Protein AF-A0A2E4J3S9-F1 (afdb_monomer)

Mean predicted aligned error: 8.75 Å

Foldseek 3Di:
DALVVLVVFDQFDDPCQAPVDDDPDDGPAGRADQQLQQKDDFQAWKKAFADPDDPPPPDPVCVVDGDIGFFLGSPGQVCCVGIATDFTFHDIGTFDDDPPRHGPDDDDTDGDQFFKGKHAAQAQAKDAFFFWKFKGQDDRPDDPDSDHDPPGGRTTHIHGDDPPDPRTQFTWHHIDGHGDMTMTGGDD

Secondary structure (DSSP, 8-state):
--HHHHHHS-SEEEHHHHHS-S-TT-EEEEPPPHHHHTEE-TT-EEEEEPPSS--GGG-GGGGT----B-B-TT--GGGGGGEEEEEEE-S-EEPPBPSSSSBSS-----EE-SEEEEEE--SSS-B-TT-EEEEE-------S--S--TT-SPBPEEEEPPTT-TTEEEEE-S-B-TTSEEEEEE--

Radius of gyration: 16.57 Å; Cα contacts (8 Å, |Δi|>4): 394; chains: 1; bounding box: 46×47×38 Å

Structure (mmCIF, N/CA/C/O backbone):
data_AF-A0A2E4J3S9-F1
#
_entry.id   AF-A0A2E4J3S9-F1
#
loop_
_atom_site.group_PDB
_atom_site.id
_atom_site.type_symbol
_atom_site.label_atom_id
_atom_site.label_alt_id
_atom_site.label_comp_id
_atom_site.label_asym_id
_atom_site.label_entity_id
_atom_site.label_seq_id
_atom_site.pdbx_PDB_ins_code
_atom_site.Cartn_x
_atom_site.Cartn_y
_atom_site.Cartn_z
_atom_site.occupancy
_atom_site.B_iso_or_equiv
_atom_site.auth_seq_id
_atom_site.auth_comp_id
_atom_site.auth_asym_id
_atom_site.auth_atom_id
_atom_site.pdbx_PDB_model_num
ATOM 1 N N . MET A 1 1 ? -7.626 1.516 6.760 1.00 56.50 1 MET A N 1
ATOM 2 C CA . MET A 1 1 ? -8.305 1.791 8.021 1.00 56.50 1 MET A CA 1
ATOM 3 C C . MET A 1 1 ? -9.269 0.647 8.267 1.00 56.50 1 MET A C 1
ATOM 5 O O . MET A 1 1 ? -9.806 0.146 7.283 1.00 56.50 1 MET A O 1
ATOM 9 N N . ASP A 1 2 ? -9.414 0.194 9.509 1.00 64.94 2 ASP A N 1
ATOM 10 C CA . ASP A 1 2 ? -10.457 -0.764 9.901 1.00 64.94 2 ASP A CA 1
ATOM 11 C C . ASP A 1 2 ? -11.656 -0.032 10.544 1.00 64.94 2 ASP A C 1
ATOM 13 O O . ASP A 1 2 ? -11.608 1.183 10.756 1.00 64.94 2 ASP A O 1
ATOM 17 N N . SER A 1 3 ? -12.751 -0.749 10.817 1.00 63.28 3 SER A N 1
ATOM 18 C CA . SER A 1 3 ? -13.979 -0.172 11.390 1.00 63.28 3 SER A CA 1
ATOM 19 C C . SER A 1 3 ? -13.771 0.411 12.792 1.00 63.28 3 SER A C 1
ATOM 21 O O . SER A 1 3 ? -14.374 1.427 13.135 1.00 63.28 3 SER A O 1
ATOM 23 N N . TYR A 1 4 ? -12.887 -0.187 13.593 1.00 63.16 4 TYR A N 1
ATOM 24 C CA . TYR A 1 4 ? -12.583 0.284 14.940 1.00 63.16 4 TYR A CA 1
ATOM 25 C C . TYR A 1 4 ? -11.784 1.594 14.902 1.00 63.16 4 TYR A C 1
ATOM 27 O O . TYR A 1 4 ? -12.095 2.534 15.629 1.00 63.16 4 TYR A O 1
ATOM 35 N N . GLU A 1 5 ? -10.805 1.709 14.005 1.00 63.78 5 GLU A N 1
ATOM 36 C CA . GLU A 1 5 ? -10.039 2.937 13.798 1.00 63.78 5 GLU A CA 1
ATOM 37 C C . GLU A 1 5 ? -10.886 4.049 13.176 1.00 63.78 5 GLU A C 1
ATOM 39 O O . GLU A 1 5 ? -10.705 5.206 13.545 1.00 63.78 5 GLU A O 1
ATOM 44 N N . TYR A 1 6 ? -11.849 3.728 12.305 1.00 67.94 6 TYR A N 1
ATOM 45 C CA . TYR A 1 6 ? -12.724 4.729 11.682 1.00 67.94 6 TYR A CA 1
ATOM 46 C C . TYR A 1 6 ? -13.494 5.585 12.702 1.00 67.94 6 TYR A C 1
ATOM 48 O O . TYR A 1 6 ? -13.719 6.780 12.489 1.00 67.94 6 TYR A O 1
ATOM 56 N N . THR A 1 7 ? -13.871 5.004 13.842 1.00 69.19 7 THR A N 1
ATOM 57 C CA . THR A 1 7 ? -14.549 5.747 14.919 1.00 69.19 7 THR A CA 1
ATOM 58 C C . THR A 1 7 ? -13.592 6.607 15.751 1.00 69.19 7 THR A C 1
ATOM 60 O O . THR A 1 7 ? -14.032 7.548 16.402 1.00 69.19 7 THR A O 1
ATOM 63 N N . GLN A 1 8 ? -12.286 6.323 15.704 1.00 71.38 8 GLN A N 1
ATOM 64 C CA . GLN A 1 8 ? -11.250 6.959 16.529 1.00 71.38 8 GLN A CA 1
ATOM 65 C C . GLN A 1 8 ? -10.361 7.947 15.764 1.00 71.38 8 GLN A C 1
ATOM 67 O O . GLN A 1 8 ? -9.523 8.617 16.374 1.00 71.38 8 GLN A O 1
ATOM 72 N N . ILE A 1 9 ? -10.483 8.017 14.438 1.00 73.06 9 ILE A N 1
ATOM 73 C CA . ILE A 1 9 ? -9.748 8.994 13.635 1.00 73.06 9 ILE A CA 1
ATOM 74 C C . ILE A 1 9 ? -10.301 10.404 13.827 1.00 73.06 9 ILE A C 1
ATOM 76 O O . ILE A 1 9 ? -11.499 10.609 14.023 1.00 73.06 9 ILE A O 1
ATOM 80 N N . ALA A 1 10 ? -9.404 11.383 13.725 1.00 76.75 10 ALA A N 1
ATOM 81 C CA . ALA A 1 10 ? -9.792 12.780 13.692 1.00 76.75 10 ALA A CA 1
ATOM 82 C C . ALA A 1 10 ? -10.654 13.065 12.452 1.00 76.75 10 ALA A C 1
ATOM 84 O O . ALA A 1 10 ? -10.401 12.532 11.370 1.00 76.75 10 ALA A O 1
ATOM 85 N N . GLU A 1 11 ? -11.649 13.939 12.611 1.00 79.69 11 GLU A N 1
ATOM 86 C CA . GLU A 1 11 ? -12.499 14.400 11.504 1.00 79.69 11 GLU A CA 1
ATOM 87 C C . GLU A 1 11 ? -11.687 15.135 10.427 1.00 79.69 11 GLU A C 1
ATOM 89 O O . GLU A 1 11 ? -12.020 15.090 9.241 1.00 79.69 11 GLU A O 1
ATOM 94 N N . THR A 1 12 ? -10.583 15.771 10.827 1.00 81.25 12 THR A N 1
ATOM 95 C CA . THR A 1 12 ? -9.645 16.440 9.927 1.00 81.25 12 THR A CA 1
ATOM 96 C C . THR A 1 12 ? -8.195 16.230 10.358 1.00 81.25 12 THR A C 1
ATOM 98 O O . THR A 1 12 ? -7.910 16.024 11.538 1.00 81.25 12 THR A O 1
ATOM 101 N N . LEU A 1 13 ? -7.265 16.297 9.400 1.00 80.69 13 LEU A N 1
ATOM 102 C CA . LEU A 1 13 ? -5.823 16.378 9.654 1.00 80.69 13 LEU A CA 1
ATOM 103 C C . LEU A 1 13 ? -5.241 17.677 9.097 1.00 80.69 13 LEU A C 1
ATOM 105 O O . LEU A 1 13 ? -5.639 18.153 8.030 1.00 80.69 13 LEU A O 1
ATOM 109 N N . THR A 1 14 ? -4.254 18.227 9.803 1.00 82.44 14 THR A N 1
ATOM 110 C CA . THR A 1 14 ? -3.517 19.432 9.402 1.00 82.44 14 THR A CA 1
ATOM 111 C C . THR A 1 14 ? -2.236 19.096 8.630 1.00 82.44 14 THR A C 1
ATOM 113 O O . THR A 1 14 ? -1.783 17.949 8.574 1.00 82.44 14 THR A O 1
ATOM 116 N N . ALA A 1 15 ? -1.600 20.117 8.043 1.00 77.12 15 ALA A N 1
ATOM 117 C CA . ALA A 1 15 ? -0.285 19.974 7.410 1.00 77.12 15 ALA A CA 1
ATOM 118 C C . ALA A 1 15 ? 0.777 19.421 8.372 1.00 77.12 15 ALA A C 1
ATOM 120 O O . ALA A 1 15 ? 1.594 18.585 7.975 1.00 77.12 15 ALA A O 1
ATOM 121 N N . GLN A 1 16 ? 0.716 19.829 9.641 1.00 80.56 16 GLN A N 1
ATOM 122 C CA . GLN A 1 16 ? 1.614 19.350 10.682 1.00 80.56 16 GLN A CA 1
ATOM 123 C C . GLN A 1 16 ? 1.426 17.848 10.945 1.00 80.56 16 GLN A C 1
ATOM 125 O O . GLN A 1 16 ? 2.415 17.124 11.029 1.00 80.56 16 GLN A O 1
ATOM 130 N N . ASP A 1 17 ? 0.189 17.351 10.985 1.00 81.75 17 ASP A N 1
ATOM 131 C CA . ASP A 1 17 ? -0.096 15.922 11.207 1.00 81.75 17 ASP A CA 1
ATOM 132 C C . ASP A 1 17 ? 0.395 15.033 10.055 1.00 81.75 17 ASP A C 1
ATOM 134 O O . ASP A 1 17 ? 0.813 13.885 10.247 1.00 81.75 17 ASP A O 1
ATOM 138 N N . MET A 1 18 ? 0.349 15.579 8.841 1.00 78.69 18 MET A N 1
ATOM 139 C CA . MET A 1 18 ? 0.666 14.872 7.604 1.00 78.69 18 MET A CA 1
ATOM 140 C C . MET A 1 18 ? 2.155 14.882 7.267 1.00 78.69 18 MET A C 1
ATOM 142 O O . MET A 1 18 ? 2.682 13.885 6.780 1.00 78.69 18 MET A O 1
ATOM 146 N N . LYS A 1 19 ? 2.842 16.005 7.498 1.00 74.75 19 LYS A N 1
ATOM 147 C CA . LYS A 1 19 ? 4.237 16.212 7.071 1.00 74.75 19 LYS A CA 1
ATOM 148 C C . LYS A 1 19 ? 5.207 16.420 8.233 1.00 74.75 19 LYS A C 1
ATOM 150 O O . LYS A 1 19 ? 6.400 16.582 7.994 1.00 74.75 19 LYS A O 1
ATOM 155 N N . GLY A 1 20 ? 4.717 16.494 9.473 1.00 69.06 20 GLY A N 1
ATOM 156 C CA . GLY A 1 20 ? 5.508 16.915 10.638 1.00 69.06 20 GLY A CA 1
ATOM 157 C C . GLY A 1 20 ? 5.968 18.379 10.580 1.00 69.06 20 GLY A C 1
ATOM 158 O O . GLY A 1 20 ? 6.701 18.823 11.456 1.00 69.06 20 GLY A O 1
ATOM 159 N N . THR A 1 21 ? 5.567 19.117 9.541 1.00 59.56 21 THR A N 1
ATOM 160 C CA . THR A 1 21 ? 6.017 20.470 9.196 1.00 59.56 21 THR A CA 1
ATOM 161 C C . THR A 1 21 ? 4.847 21.238 8.573 1.00 59.56 21 THR A C 1
ATOM 163 O O . THR A 1 21 ? 4.087 20.678 7.783 1.00 59.56 21 THR A O 1
ATOM 166 N N . GLY A 1 22 ? 4.672 22.511 8.936 1.00 61.09 22 GLY A N 1
ATOM 167 C CA . GLY A 1 22 ? 3.587 23.361 8.429 1.00 61.09 22 GLY A CA 1
ATOM 168 C C . GLY A 1 22 ? 2.880 24.156 9.527 1.00 61.09 22 GLY A C 1
ATOM 169 O O . GLY A 1 22 ? 2.998 23.833 10.706 1.00 61.09 22 GLY A O 1
ATOM 170 N N . ALA A 1 23 ? 2.157 25.209 9.135 1.00 59.12 23 ALA A N 1
ATOM 171 C CA . ALA A 1 23 ? 1.377 26.022 10.062 1.00 59.12 23 ALA A CA 1
ATOM 172 C C . ALA A 1 23 ? 0.182 25.227 10.615 1.00 59.12 23 ALA A C 1
ATOM 174 O O . ALA A 1 23 ? -0.571 24.609 9.856 1.00 59.12 23 ALA A O 1
ATOM 175 N N . ALA A 1 24 ? 0.003 25.268 11.934 1.00 58.06 24 ALA A N 1
ATOM 176 C CA . ALA A 1 24 ? -1.187 24.756 12.595 1.00 58.06 24 ALA A CA 1
ATOM 177 C C . ALA A 1 24 ? -2.372 25.665 12.240 1.00 58.06 24 ALA A C 1
ATOM 179 O O . ALA A 1 24 ? -2.351 26.854 12.550 1.00 58.06 24 ALA A O 1
ATOM 180 N N . GLY A 1 25 ? -3.393 25.141 11.562 1.00 65.00 25 GLY A N 1
ATOM 181 C CA . GLY A 1 25 ? -4.650 25.882 11.443 1.00 65.00 25 GLY A CA 1
ATOM 182 C C . GLY A 1 25 ? -5.582 25.432 10.331 1.00 65.00 25 GLY A C 1
ATOM 183 O O . GLY A 1 25 ? -6.786 25.389 10.555 1.00 65.00 25 GLY A O 1
ATOM 184 N N . GLN A 1 26 ? -5.062 25.071 9.154 1.00 73.69 26 GLN A N 1
ATOM 185 C CA . GLN A 1 26 ? -5.924 24.689 8.031 1.00 73.69 26 GLN A CA 1
ATOM 186 C C . GLN A 1 26 ? -5.997 23.164 7.875 1.00 73.69 26 GLN A C 1
ATOM 188 O O . GLN A 1 26 ? -4.949 22.524 7.714 1.00 73.69 26 GLN A O 1
ATOM 193 N N . PRO A 1 27 ? -7.204 22.568 7.927 1.00 74.38 27 PRO A N 1
ATOM 194 C CA . PRO A 1 27 ? -7.385 21.157 7.632 1.00 74.38 27 PRO A CA 1
ATOM 195 C C . PRO A 1 27 ? -7.071 20.909 6.153 1.00 74.38 27 PRO A C 1
ATOM 197 O O . PRO A 1 27 ? -7.572 21.603 5.269 1.00 74.38 27 PRO A O 1
ATOM 200 N N . ILE A 1 28 ? -6.208 19.931 5.891 1.00 76.62 28 ILE A N 1
ATOM 201 C CA . ILE A 1 28 ? -5.784 19.555 4.534 1.00 76.62 28 ILE A CA 1
ATOM 202 C C . ILE A 1 28 ? -6.299 18.177 4.117 1.00 76.62 28 ILE A C 1
ATOM 204 O O . ILE A 1 28 ? -6.259 17.838 2.939 1.00 76.62 28 ILE A O 1
ATOM 208 N N . GLU A 1 29 ? -6.783 17.385 5.071 1.00 78.38 29 GLU A N 1
ATOM 209 C CA . GLU A 1 29 ? -7.437 16.105 4.828 1.00 78.38 29 GLU A CA 1
ATOM 210 C C . GLU A 1 29 ? -8.666 15.994 5.729 1.00 78.38 29 GLU A C 1
ATOM 212 O O . GLU A 1 29 ? -8.652 16.439 6.877 1.00 78.38 29 GLU A O 1
ATOM 217 N N . TYR A 1 30 ? -9.720 15.394 5.185 1.00 80.56 30 TYR A N 1
ATOM 218 C CA . TYR A 1 30 ? -10.961 15.099 5.888 1.00 80.56 30 TYR A CA 1
ATOM 219 C C . TYR A 1 30 ? -11.104 13.592 6.046 1.00 80.56 30 TYR A C 1
ATOM 221 O O . TYR A 1 30 ? -10.590 12.815 5.234 1.00 80.56 30 TYR A O 1
ATOM 229 N N . LYS A 1 31 ? -11.848 13.188 7.070 1.00 81.12 31 LYS A N 1
ATOM 230 C CA . LYS A 1 31 ? -12.277 11.807 7.258 1.00 81.12 31 LYS A CA 1
ATOM 231 C C . LYS A 1 31 ? -12.933 11.260 5.979 1.00 81.12 31 LYS A C 1
ATOM 233 O O . LYS A 1 31 ? -13.816 11.918 5.420 1.00 81.12 31 LYS A O 1
ATOM 238 N N . PRO A 1 32 ? -12.496 10.087 5.481 1.00 78.62 32 PRO A N 1
ATOM 239 C CA . PRO A 1 32 ? -13.048 9.512 4.258 1.00 78.62 32 PRO A CA 1
ATOM 240 C C . PRO A 1 32 ? -14.500 9.080 4.475 1.00 78.62 32 PRO A C 1
ATOM 242 O O . PRO A 1 32 ? -14.860 8.634 5.560 1.00 78.62 32 PRO A O 1
ATOM 245 N N . MET A 1 33 ? -15.331 9.139 3.436 1.00 78.25 33 MET A N 1
ATOM 246 C CA . MET A 1 33 ? -16.663 8.528 3.480 1.00 78.25 33 MET A CA 1
ATOM 247 C C . MET A 1 33 ? -16.562 6.999 3.558 1.00 78.25 33 MET A C 1
ATOM 249 O O . MET A 1 33 ? -15.544 6.413 3.189 1.00 78.25 33 MET A O 1
ATOM 253 N N . PHE A 1 34 ? -17.635 6.333 3.997 1.00 76.19 34 PHE A N 1
ATOM 254 C CA . PHE A 1 34 ? -17.643 4.877 4.172 1.00 76.19 34 PHE A CA 1
ATOM 255 C C . PHE A 1 34 ? -17.139 4.114 2.936 1.00 76.19 34 PHE A C 1
ATOM 257 O O . PHE A 1 34 ? -16.135 3.411 3.005 1.00 76.19 34 PHE A O 1
ATOM 264 N N . HIS A 1 35 ? -17.771 4.333 1.781 1.00 74.94 35 HIS A N 1
ATOM 265 C CA . HIS A 1 35 ? -17.426 3.664 0.522 1.00 74.94 35 HIS A CA 1
ATOM 266 C C . HIS A 1 35 ? -15.977 3.922 0.072 1.00 74.94 35 HIS A C 1
ATOM 268 O O . HIS A 1 35 ? -15.358 3.084 -0.586 1.00 74.94 35 HIS A O 1
ATOM 274 N N . GLU A 1 36 ? -15.418 5.075 0.446 1.00 73.12 36 GLU A N 1
ATOM 275 C CA . GLU A 1 36 ? -14.058 5.476 0.107 1.00 73.12 36 GLU A CA 1
ATOM 276 C C . GLU A 1 36 ? -13.038 4.581 0.833 1.00 73.12 36 GLU A C 1
ATOM 278 O O . GLU A 1 36 ? -12.141 4.021 0.192 1.00 73.12 36 GLU A O 1
ATOM 283 N N . TRP A 1 37 ? -13.185 4.380 2.148 1.00 78.44 37 TRP A N 1
ATOM 284 C CA . TRP A 1 37 ? -12.256 3.542 2.918 1.00 78.44 37 TRP A CA 1
ATOM 285 C C . TRP A 1 37 ? -12.577 2.044 2.848 1.00 78.44 37 TRP A C 1
ATOM 287 O O . TRP A 1 37 ? -11.658 1.233 2.968 1.00 78.44 37 TRP A O 1
ATOM 297 N N . ALA A 1 38 ? -13.841 1.689 2.605 1.00 77.56 38 ALA A N 1
ATOM 298 C CA . ALA A 1 38 ? -14.351 0.320 2.531 1.00 77.56 38 ALA A CA 1
ATOM 299 C C . ALA A 1 38 ? -14.066 -0.403 1.200 1.00 77.56 38 ALA A C 1
ATOM 301 O O . ALA A 1 38 ? -14.482 -1.544 1.019 1.00 77.56 38 ALA A O 1
ATOM 302 N N . THR A 1 39 ? -13.365 0.250 0.270 1.00 83.62 39 THR A N 1
ATOM 303 C CA . THR A 1 39 ? -13.005 -0.322 -1.033 1.00 83.62 39 THR A CA 1
ATOM 304 C C . THR A 1 39 ? -11.518 -0.661 -1.104 1.00 83.62 39 THR A C 1
ATOM 306 O O . THR A 1 39 ? -10.662 0.193 -0.837 1.00 83.62 39 THR A O 1
ATOM 309 N N . VAL A 1 40 ? -11.225 -1.881 -1.561 1.00 87.62 40 VAL A N 1
ATOM 310 C CA . VAL A 1 40 ? -9.896 -2.383 -1.920 1.00 87.62 40 VAL A CA 1
ATOM 311 C C . VAL A 1 40 ? -9.897 -2.818 -3.385 1.00 87.62 40 VAL A C 1
ATOM 313 O O . VAL A 1 40 ? -10.804 -3.506 -3.847 1.00 87.62 40 VAL A O 1
ATOM 316 N N . GLN A 1 41 ? -8.869 -2.412 -4.123 1.00 89.19 41 GLN A N 1
ATOM 317 C CA . GLN A 1 41 ? -8.646 -2.765 -5.523 1.00 89.19 41 GLN A CA 1
ATOM 318 C C . GLN A 1 41 ? -7.338 -3.554 -5.667 1.00 89.19 41 GLN A C 1
ATOM 320 O O . GLN A 1 41 ? -6.421 -3.357 -4.863 1.00 89.19 41 GLN A O 1
ATOM 325 N N . PRO A 1 42 ? -7.213 -4.411 -6.695 1.00 91.25 42 PRO A N 1
ATOM 326 C CA . PRO A 1 42 ? -5.946 -5.055 -7.018 1.00 91.25 42 PRO A CA 1
ATOM 327 C C . PRO A 1 42 ? -4.804 -4.040 -7.186 1.00 91.25 42 PRO A C 1
ATOM 329 O O . PRO A 1 42 ? -5.005 -2.945 -7.710 1.00 91.25 42 PRO A O 1
ATOM 332 N N . GLY A 1 43 ? -3.608 -4.397 -6.718 1.00 90.19 43 GLY A N 1
ATOM 333 C CA . GLY A 1 43 ? -2.418 -3.539 -6.759 1.00 90.19 43 GLY A CA 1
ATOM 334 C C . GLY A 1 43 ? -2.307 -2.534 -5.607 1.00 90.19 43 GLY A C 1
ATOM 335 O O . GLY A 1 43 ? -1.300 -1.836 -5.494 1.00 90.19 43 GLY A O 1
ATOM 336 N N . MET A 1 44 ? -3.301 -2.467 -4.716 1.00 91.69 44 MET A N 1
ATOM 337 C CA . MET A 1 44 ? -3.222 -1.638 -3.514 1.00 91.69 44 MET A CA 1
ATOM 338 C C . MET A 1 44 ? -2.329 -2.264 -2.441 1.00 91.69 44 MET A C 1
ATOM 340 O O . MET A 1 44 ? -2.416 -3.457 -2.146 1.00 91.69 44 MET A O 1
ATOM 344 N N . ILE A 1 45 ? -1.512 -1.434 -1.798 1.00 93.81 45 ILE A N 1
ATOM 345 C CA . ILE A 1 45 ? -0.648 -1.853 -0.693 1.00 93.81 45 ILE A CA 1
ATOM 346 C C . ILE A 1 45 ? -1.483 -2.026 0.571 1.00 93.81 45 ILE A C 1
ATOM 348 O O . ILE A 1 45 ? -2.250 -1.141 0.954 1.00 93.81 45 ILE A O 1
ATOM 352 N N . CYS A 1 46 ? -1.286 -3.158 1.235 1.00 92.44 46 CYS A N 1
ATOM 353 C CA . CYS A 1 46 ? -1.950 -3.517 2.474 1.00 92.44 46 CYS A CA 1
ATOM 354 C C . CYS A 1 46 ? -0.942 -3.517 3.629 1.00 92.44 46 CYS A C 1
ATOM 356 O O . CYS A 1 46 ? 0.136 -4.111 3.540 1.00 92.44 46 CYS A O 1
ATOM 358 N N . LEU A 1 47 ? -1.297 -2.856 4.730 1.00 91.69 47 LEU A N 1
ATOM 359 C CA . LEU A 1 47 ? -0.491 -2.817 5.950 1.00 91.69 47 LEU A CA 1
ATOM 360 C C . LEU A 1 47 ? -1.208 -3.535 7.087 1.00 91.69 47 LEU A C 1
ATOM 362 O O . LEU A 1 47 ? -2.417 -3.396 7.242 1.00 91.69 47 LEU A O 1
ATOM 366 N N . ALA A 1 48 ? -0.452 -4.233 7.925 1.00 87.94 48 ALA A N 1
ATOM 367 C CA . ALA A 1 48 ? -0.937 -4.793 9.178 1.00 87.94 48 ALA A CA 1
ATOM 368 C C . ALA A 1 48 ? -0.368 -4.010 10.363 1.00 87.94 48 ALA A C 1
ATOM 370 O O . ALA A 1 48 ? 0.696 -3.385 10.296 1.00 87.94 48 ALA A O 1
ATOM 371 N N . ARG A 1 49 ? -1.092 -4.026 11.480 1.00 83.88 49 ARG A N 1
ATOM 372 C CA . ARG A 1 49 ? -0.708 -3.289 12.683 1.00 83.88 49 ARG A CA 1
ATOM 373 C C . ARG A 1 49 ? 0.297 -4.085 13.515 1.00 83.88 49 ARG A C 1
ATOM 375 O O . ARG A 1 49 ? 0.061 -5.238 13.872 1.00 83.88 49 ARG A O 1
ATOM 382 N N . LYS A 1 50 ? 1.403 -3.448 13.898 1.00 84.00 50 LYS A N 1
ATOM 383 C CA . LYS A 1 50 ? 2.318 -3.947 14.929 1.00 84.00 50 LYS A CA 1
ATOM 384 C C . LYS A 1 50 ? 1.573 -3.943 16.260 1.00 84.00 50 LYS A C 1
ATOM 386 O O . LYS A 1 50 ? 0.976 -2.937 16.646 1.00 84.00 50 LYS A O 1
ATOM 391 N N . LYS A 1 51 ? 1.567 -5.087 16.941 1.00 69.31 51 LYS A N 1
ATOM 392 C CA . LYS A 1 51 ? 0.814 -5.308 18.180 1.00 69.31 51 LYS A CA 1
ATOM 393 C C . LYS A 1 51 ? 0.980 -4.163 19.176 1.00 69.31 51 LYS A C 1
ATOM 395 O O . LYS A 1 51 ? 2.097 -3.861 19.582 1.00 69.31 51 LYS A O 1
ATOM 400 N N . ARG A 1 52 ? -0.145 -3.617 19.648 1.00 56.62 52 ARG A N 1
ATOM 401 C CA . ARG A 1 52 ? -0.174 -2.884 20.920 1.00 56.62 52 ARG A CA 1
ATOM 402 C C . ARG A 1 52 ? -0.961 -3.633 22.007 1.00 56.62 52 ARG A C 1
ATOM 404 O O . ARG A 1 52 ? -0.488 -3.628 23.130 1.00 56.62 52 ARG A O 1
ATOM 411 N N . THR A 1 53 ? -2.037 -4.367 21.670 1.00 53.75 53 THR A N 1
ATOM 412 C CA . THR A 1 53 ? -2.876 -5.147 22.628 1.00 53.75 53 THR A CA 1
ATOM 413 C C . THR A 1 53 ? -3.861 -6.139 21.945 1.00 53.75 53 THR A C 1
ATOM 415 O O . THR A 1 53 ? -5.011 -6.265 22.346 1.00 53.75 53 THR A O 1
ATOM 418 N N . ALA A 1 54 ? -3.493 -6.828 20.858 1.00 53.94 54 ALA A N 1
ATOM 419 C CA . ALA A 1 54 ? -4.489 -7.554 20.046 1.00 53.94 54 ALA A CA 1
ATOM 420 C C . ALA A 1 54 ? -4.852 -8.963 20.589 1.00 53.94 54 ALA A C 1
ATOM 422 O O . ALA A 1 54 ? -4.019 -9.873 20.566 1.00 53.94 54 ALA A O 1
ATOM 423 N N . VAL A 1 55 ? -6.113 -9.110 21.017 1.00 51.06 55 VAL A N 1
ATOM 424 C CA . VAL A 1 55 ? -6.818 -10.291 21.578 1.00 51.06 55 VAL A CA 1
ATOM 425 C C . VAL A 1 55 ? -7.141 -11.376 20.521 1.00 51.06 55 VAL A C 1
ATOM 427 O O . VAL A 1 55 ? -7.633 -12.449 20.838 1.00 51.06 55 VAL A O 1
ATOM 430 N N . TRP A 1 56 ? -6.781 -11.167 19.252 1.00 51.44 56 TRP A N 1
ATOM 431 C CA . TRP A 1 56 ? -7.178 -12.010 18.107 1.00 51.44 56 TRP A CA 1
ATOM 432 C C . TRP A 1 56 ? -6.559 -13.417 18.037 1.00 51.44 56 TRP A C 1
ATOM 434 O O . TRP A 1 56 ? -6.861 -14.172 17.123 1.00 51.44 56 TRP A O 1
ATOM 444 N N . ARG A 1 57 ? -5.694 -13.792 18.988 1.00 47.59 57 ARG A N 1
ATOM 445 C CA . ARG A 1 57 ? -4.984 -15.088 19.002 1.00 47.59 57 ARG A CA 1
ATOM 446 C C . ARG A 1 57 ? -5.847 -16.292 19.406 1.00 47.59 57 ARG A C 1
ATOM 448 O O . ARG A 1 57 ? -5.309 -17.385 19.506 1.00 47.59 57 ARG A O 1
ATOM 455 N N . GLN A 1 58 ? -7.136 -16.102 19.676 1.00 48.12 58 GLN A N 1
ATOM 456 C CA . GLN A 1 58 ? -8.020 -17.179 20.141 1.00 48.12 58 GLN A CA 1
ATOM 457 C C . GLN A 1 58 ? -8.927 -17.770 19.048 1.00 48.12 58 GLN A C 1
ATOM 459 O O . GLN A 1 58 ? -9.674 -18.696 19.338 1.00 48.12 58 GLN A O 1
ATOM 464 N N . TYR A 1 59 ? -8.852 -17.288 17.801 1.00 51.47 59 TYR A N 1
ATOM 465 C CA . TYR A 1 59 ? -9.660 -17.808 16.692 1.00 51.47 59 TYR A CA 1
ATOM 466 C C . TYR A 1 59 ? -8.783 -18.511 15.653 1.00 51.47 59 TYR A C 1
ATOM 468 O O . TYR A 1 59 ? -7.889 -17.892 15.088 1.00 51.47 59 TYR A O 1
ATOM 476 N N . THR A 1 60 ? -9.078 -19.776 15.342 1.00 54.31 60 THR A N 1
ATOM 477 C CA . THR A 1 60 ? -8.372 -20.586 14.327 1.00 54.31 60 THR A CA 1
ATOM 478 C C . THR A 1 60 ? -8.375 -19.924 12.941 1.00 54.31 60 THR A C 1
ATOM 480 O O . THR A 1 60 ? -7.405 -20.012 12.200 1.00 54.31 60 THR A O 1
ATOM 483 N N . ALA A 1 61 ? -9.416 -19.152 12.607 1.00 51.25 61 ALA A N 1
ATOM 484 C CA . ALA A 1 61 ? -9.468 -18.359 11.374 1.00 51.25 61 ALA A CA 1
ATOM 485 C C . ALA A 1 61 ? -8.385 -17.258 11.298 1.00 51.25 61 ALA A C 1
ATOM 487 O O . ALA A 1 61 ? -7.974 -16.868 10.206 1.00 51.25 61 ALA A O 1
ATOM 488 N N . ALA A 1 62 ? -7.883 -16.778 12.443 1.00 50.81 62 ALA A N 1
ATOM 489 C CA . ALA A 1 62 ? -6.790 -15.807 12.507 1.00 50.81 62 ALA A CA 1
ATOM 490 C C . ALA A 1 62 ? -5.409 -16.437 12.242 1.00 50.81 62 ALA A C 1
ATOM 492 O O . ALA A 1 62 ? -4.427 -15.711 12.095 1.00 50.81 62 ALA A O 1
ATOM 493 N N . GLU A 1 63 ? -5.311 -17.769 12.165 1.00 51.75 63 GLU A N 1
ATOM 494 C CA . GLU A 1 63 ? -4.074 -18.456 11.775 1.00 51.75 63 GLU A CA 1
ATOM 495 C C . GLU A 1 63 ? -3.831 -18.365 10.261 1.00 51.75 63 GLU A C 1
ATOM 497 O O . GLU A 1 63 ? -2.684 -18.374 9.820 1.00 51.75 63 GLU A O 1
ATOM 502 N N . THR A 1 64 ? -4.897 -18.196 9.467 1.00 63.09 64 THR A N 1
ATOM 503 C CA . THR A 1 64 ? -4.839 -18.104 7.997 1.00 63.09 64 THR A CA 1
ATOM 504 C C . THR A 1 64 ? -5.226 -16.732 7.438 1.00 63.09 64 THR A C 1
ATOM 506 O O . THR A 1 64 ? -5.075 -16.502 6.239 1.00 63.09 64 THR A O 1
ATOM 509 N N . ALA A 1 65 ? -5.727 -15.813 8.269 1.00 69.19 65 ALA A N 1
ATOM 510 C CA . ALA A 1 65 ? -6.142 -14.472 7.862 1.00 69.19 65 ALA A CA 1
ATOM 511 C C . ALA A 1 65 ? -5.546 -13.397 8.780 1.00 69.19 65 ALA A C 1
ATOM 513 O O . ALA A 1 65 ? -5.619 -13.486 10.005 1.00 69.19 65 ALA A O 1
ATOM 514 N N . VAL A 1 66 ? -4.978 -12.346 8.180 1.00 75.25 66 VAL A N 1
ATOM 515 C CA . VAL A 1 66 ? -4.395 -11.205 8.901 1.00 75.25 66 VAL A CA 1
ATOM 516 C C . VAL A 1 66 ? -5.240 -9.958 8.632 1.00 75.25 66 VAL A C 1
ATOM 518 O O . VAL A 1 66 ? -5.488 -9.645 7.467 1.00 75.25 66 VAL A O 1
ATOM 521 N N . PRO A 1 67 ? -5.664 -9.208 9.667 1.00 80.69 67 PRO A N 1
ATOM 522 C CA . PRO A 1 67 ? -6.365 -7.949 9.464 1.00 80.69 67 PRO A CA 1
ATOM 523 C C . PRO A 1 67 ? -5.416 -6.909 8.863 1.00 80.69 67 PRO A C 1
ATOM 525 O O . PRO A 1 67 ? -4.328 -6.652 9.392 1.00 80.69 67 PRO A O 1
ATOM 528 N N . VAL A 1 68 ? -5.844 -6.293 7.762 1.00 85.81 68 VAL A N 1
ATOM 529 C CA . VAL A 1 68 ? -5.047 -5.315 7.018 1.00 85.81 68 VAL A CA 1
ATOM 530 C C . VAL A 1 68 ? -5.824 -4.043 6.714 1.00 85.81 68 VAL A C 1
ATOM 532 O O . VAL A 1 68 ? -7.052 -4.018 6.665 1.00 85.81 68 VAL A O 1
ATOM 535 N N . ILE A 1 69 ? -5.074 -2.977 6.454 1.00 87.25 69 ILE A N 1
ATOM 536 C CA . ILE A 1 69 ? -5.574 -1.701 5.970 1.00 87.25 69 ILE A CA 1
ATOM 537 C C . ILE A 1 69 ? -5.024 -1.387 4.577 1.00 87.25 69 ILE A C 1
ATOM 539 O O . ILE A 1 69 ? -3.829 -1.522 4.347 1.00 87.25 69 ILE A O 1
ATOM 543 N N . ALA A 1 70 ? -5.879 -0.893 3.676 1.00 86.56 70 ALA A N 1
ATOM 544 C CA . ALA A 1 70 ? -5.470 -0.385 2.354 1.00 86.56 70 ALA A CA 1
ATOM 545 C C . ALA A 1 70 ? -5.731 1.130 2.169 1.00 86.56 70 ALA A C 1
ATOM 547 O O . ALA A 1 70 ? -5.260 1.763 1.223 1.00 86.56 70 ALA A O 1
ATOM 548 N N . CYS A 1 71 ? -6.488 1.739 3.088 1.00 86.62 71 CYS A N 1
ATOM 549 C CA . CYS A 1 71 ? -6.728 3.184 3.160 1.00 86.62 71 CYS A CA 1
ATOM 550 C C . CYS A 1 71 ? -5.884 3.813 4.278 1.00 86.62 71 CYS A C 1
ATOM 552 O O . CYS A 1 71 ? -5.875 3.294 5.400 1.00 86.62 71 CYS A O 1
ATOM 554 N N . ALA A 1 72 ? -5.210 4.917 3.948 1.00 86.62 72 ALA A N 1
ATOM 555 C CA . ALA A 1 72 ? -4.323 5.679 4.823 1.00 86.62 72 ALA A CA 1
ATOM 556 C C . ALA A 1 72 ? -4.917 7.024 5.276 1.00 86.62 72 ALA A C 1
ATOM 558 O O . ALA A 1 72 ? -4.307 7.688 6.109 1.00 86.62 72 ALA A O 1
ATOM 559 N N . ALA A 1 73 ? -6.071 7.431 4.736 1.00 82.38 73 ALA A N 1
ATOM 560 C CA . ALA A 1 73 ? -6.727 8.687 5.093 1.00 82.38 73 ALA A CA 1
ATOM 561 C C . ALA A 1 73 ? -6.926 8.804 6.609 1.00 82.38 73 ALA A C 1
ATOM 563 O O . ALA A 1 73 ? -7.131 7.798 7.276 1.00 82.38 73 ALA A O 1
ATOM 564 N N . GLY A 1 74 ? -6.806 10.001 7.182 1.00 78.44 74 GLY A N 1
ATOM 565 C CA . GLY A 1 74 ? -6.978 10.200 8.628 1.00 78.44 74 GLY A CA 1
ATOM 566 C C . GLY A 1 74 ? -5.876 9.581 9.506 1.00 78.44 74 GLY A C 1
ATOM 567 O O . GLY A 1 74 ? -5.885 9.769 10.724 1.00 78.44 74 GLY A O 1
ATOM 568 N N . LEU A 1 75 ? -4.884 8.890 8.927 1.00 84.38 75 LEU A N 1
ATOM 569 C CA . LEU A 1 75 ? -3.701 8.422 9.647 1.00 84.38 75 LEU A CA 1
ATOM 570 C C . LEU A 1 75 ? -2.570 9.447 9.539 1.00 84.38 75 LEU A C 1
ATOM 572 O O . LEU A 1 75 ? -1.971 9.626 8.477 1.00 84.38 75 LEU A O 1
ATOM 576 N N . ALA A 1 76 ? -2.243 10.080 10.665 1.00 83.88 76 ALA A N 1
ATOM 577 C CA . ALA A 1 76 ? -1.081 10.958 10.781 1.00 83.88 76 ALA A CA 1
ATOM 578 C C . ALA A 1 76 ? 0.233 10.200 10.521 1.00 83.88 76 ALA A C 1
ATOM 580 O O . ALA A 1 76 ? 0.364 9.020 10.864 1.00 83.88 76 ALA A O 1
ATOM 581 N N . LEU A 1 77 ? 1.252 10.897 10.010 1.00 84.44 77 LEU A N 1
ATOM 582 C CA . LEU A 1 77 ? 2.549 10.303 9.658 1.00 84.44 77 LEU A CA 1
ATOM 583 C C . LEU A 1 77 ? 3.219 9.602 10.852 1.00 84.44 77 LEU A C 1
ATOM 585 O O . LEU A 1 77 ? 3.790 8.520 10.725 1.00 84.44 77 LEU A O 1
ATOM 589 N N . ALA A 1 78 ? 3.068 10.157 12.057 1.00 85.38 78 ALA A N 1
ATOM 590 C CA . ALA A 1 78 ? 3.591 9.570 13.292 1.00 85.38 78 ALA A CA 1
ATOM 591 C C . ALA A 1 78 ? 3.025 8.166 13.604 1.00 85.38 78 ALA A C 1
ATOM 593 O O . ALA A 1 78 ? 3.590 7.434 14.425 1.00 85.38 78 ALA A O 1
ATOM 594 N N . LYS A 1 79 ? 1.909 7.768 12.975 1.00 86.06 79 LYS A N 1
ATOM 595 C CA . LYS A 1 79 ? 1.315 6.436 13.133 1.00 86.06 79 LYS A CA 1
ATOM 596 C C . LYS A 1 79 ? 2.025 5.368 12.304 1.00 86.06 79 LYS A C 1
ATOM 598 O O . LYS A 1 79 ? 1.873 4.201 12.653 1.00 86.06 79 LYS A O 1
ATOM 603 N N . GLU A 1 80 ? 2.848 5.725 11.310 1.00 88.44 80 GLU A N 1
ATOM 604 C CA . GLU A 1 80 ? 3.584 4.771 10.460 1.00 88.44 80 GLU A CA 1
ATOM 605 C C . GLU A 1 80 ? 4.359 3.725 11.262 1.00 88.44 80 GLU A C 1
ATOM 607 O O . GLU A 1 80 ? 4.374 2.547 10.915 1.00 88.44 80 GLU A O 1
ATOM 612 N N . ARG A 1 81 ? 4.971 4.127 12.381 1.00 87.94 81 ARG A N 1
ATOM 613 C CA . ARG A 1 81 ? 5.740 3.215 13.242 1.00 87.94 81 ARG A CA 1
ATOM 614 C C . ARG A 1 81 ? 4.927 2.024 13.753 1.00 87.94 81 ARG A C 1
ATOM 616 O O . ARG A 1 81 ? 5.520 0.991 14.052 1.00 87.94 81 ARG A O 1
ATOM 623 N N . ASN A 1 82 ? 3.601 2.156 13.817 1.00 88.19 82 ASN A N 1
ATOM 624 C CA . ASN A 1 82 ? 2.678 1.127 14.289 1.00 88.19 82 ASN A CA 1
ATOM 625 C C . ASN A 1 82 ? 2.263 0.138 13.194 1.00 88.19 82 ASN A C 1
ATOM 627 O O . ASN A 1 82 ? 1.466 -0.745 13.485 1.00 88.19 82 ASN A O 1
ATOM 631 N N . PHE A 1 83 ? 2.759 0.271 11.963 1.00 90.25 83 PHE A N 1
ATOM 632 C CA . PHE A 1 83 ? 2.374 -0.581 10.841 1.00 90.25 83 PHE A CA 1
ATOM 633 C C . PHE A 1 83 ? 3.582 -1.295 10.229 1.00 90.25 83 PHE A C 1
ATOM 635 O O . PHE A 1 83 ? 4.729 -0.855 10.367 1.00 90.25 83 PHE A O 1
ATOM 642 N N . TYR A 1 84 ? 3.317 -2.427 9.587 1.00 91.00 84 TYR A N 1
ATOM 643 C CA . TYR A 1 84 ? 4.256 -3.168 8.753 1.00 91.00 84 TYR A CA 1
ATOM 644 C C . TYR A 1 84 ? 3.565 -3.616 7.462 1.00 91.00 84 TYR A C 1
ATOM 646 O O . TYR A 1 84 ? 2.338 -3.712 7.407 1.00 91.00 84 TYR A O 1
ATOM 654 N N . 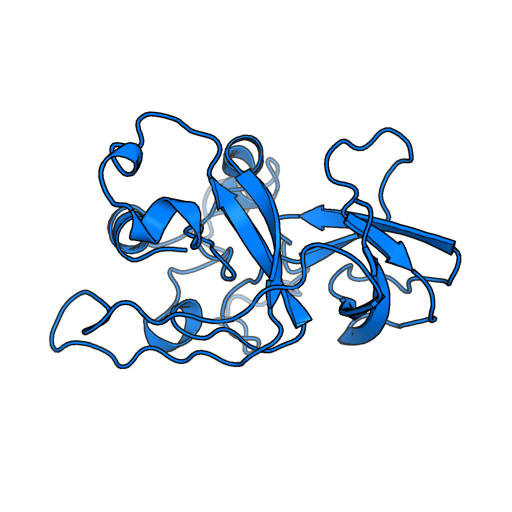PHE A 1 85 ? 4.358 -3.850 6.419 1.00 92.25 85 PHE A N 1
ATOM 655 C CA . PHE A 1 85 ? 3.856 -4.343 5.142 1.00 92.25 85 PHE A CA 1
ATOM 656 C C . PHE A 1 85 ? 3.259 -5.742 5.314 1.00 92.25 85 PHE A C 1
ATOM 658 O O . PHE A 1 85 ? 3.906 -6.613 5.889 1.00 92.25 85 PHE A O 1
ATOM 665 N N . ALA A 1 86 ? 2.032 -5.934 4.833 1.00 91.25 86 ALA A N 1
ATOM 666 C CA . ALA A 1 86 ? 1.321 -7.207 4.923 1.00 91.25 86 ALA A CA 1
ATOM 667 C C . ALA A 1 86 ? 1.073 -7.854 3.557 1.00 91.25 86 ALA A C 1
ATOM 669 O O . ALA A 1 86 ? 0.788 -9.043 3.502 1.00 91.25 86 ALA A O 1
ATOM 670 N N . GLY A 1 87 ? 1.167 -7.091 2.467 1.00 92.25 87 GLY A N 1
ATOM 671 C CA . GLY A 1 87 ? 1.036 -7.608 1.111 1.00 92.25 87 GLY A CA 1
ATOM 672 C C . GLY A 1 87 ? 0.447 -6.591 0.140 1.00 92.25 87 GLY A C 1
ATOM 673 O O . G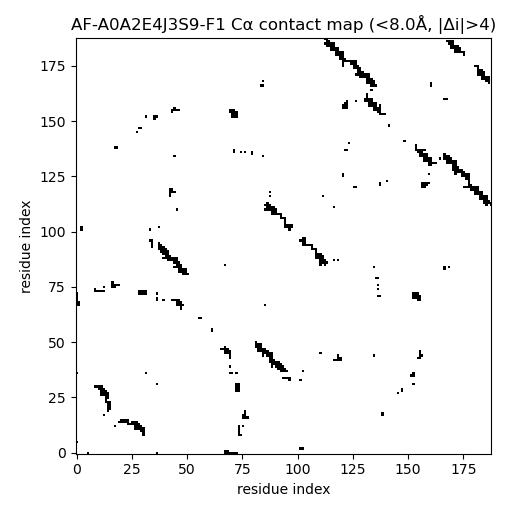LY A 1 87 ? 0.183 -5.439 0.488 1.00 92.25 87 GLY A O 1
ATOM 674 N N . VAL A 1 88 ? 0.223 -7.037 -1.091 1.00 94.25 88 VAL A N 1
ATOM 675 C CA . VAL A 1 88 ? -0.461 -6.279 -2.146 1.00 94.25 88 VAL A CA 1
ATOM 676 C C . VAL A 1 88 ? -1.771 -6.974 -2.490 1.00 94.25 88 VAL A C 1
ATOM 678 O O . VAL A 1 88 ? -1.777 -8.178 -2.737 1.00 94.25 88 VAL A O 1
ATOM 681 N N . ALA A 1 89 ? -2.879 -6.238 -2.513 1.00 93.00 89 ALA A N 1
ATOM 682 C CA . ALA A 1 89 ? -4.191 -6.784 -2.839 1.00 93.00 89 ALA A CA 1
ATOM 683 C C . ALA A 1 89 ? -4.204 -7.413 -4.243 1.00 93.00 89 ALA A C 1
ATOM 685 O O . ALA A 1 89 ? -3.726 -6.818 -5.211 1.00 93.00 89 ALA A O 1
ATOM 686 N N . ARG A 1 90 ? -4.772 -8.616 -4.353 1.00 90.25 90 ARG A N 1
ATOM 687 C CA . ARG A 1 90 ? -4.916 -9.375 -5.608 1.00 90.25 90 ARG A CA 1
ATOM 688 C C . ARG A 1 90 ? -6.351 -9.439 -6.100 1.00 90.25 90 ARG A C 1
ATOM 690 O O . ARG A 1 90 ? -6.572 -9.491 -7.305 1.00 90.25 90 ARG A O 1
ATOM 697 N N . SER A 1 91 ? -7.308 -9.413 -5.183 1.00 87.94 91 SER A N 1
ATOM 698 C CA . SER A 1 91 ?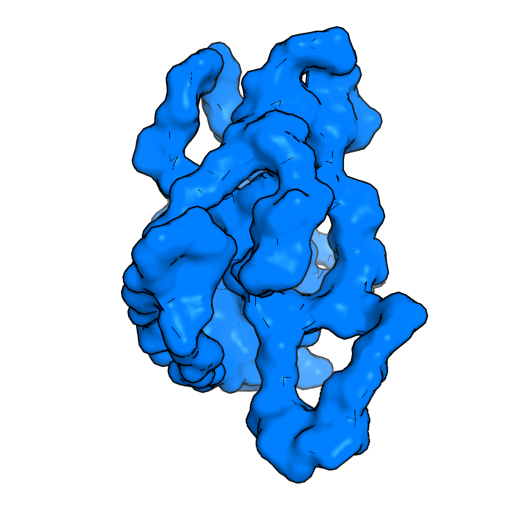 -8.733 -9.376 -5.489 1.00 87.94 91 SER A CA 1
ATOM 699 C C . SER A 1 91 ? -9.356 -8.070 -5.003 1.00 87.94 91 SER A C 1
ATOM 701 O O . SER A 1 91 ? -8.899 -7.468 -4.031 1.00 87.94 91 SER A O 1
ATOM 703 N N . LYS A 1 92 ? -10.402 -7.628 -5.705 1.00 87.31 92 LYS A N 1
ATOM 704 C CA . LYS A 1 92 ? -11.241 -6.502 -5.289 1.00 87.31 92 LYS A CA 1
ATOM 705 C C . LYS A 1 92 ? -12.068 -6.907 -4.063 1.00 87.31 92 LYS A C 1
ATOM 707 O O . LYS A 1 92 ? -12.491 -8.056 -3.978 1.00 87.31 92 LYS A O 1
ATOM 712 N N . SER A 1 93 ? -12.309 -5.960 -3.164 1.00 84.56 93 SER A N 1
ATOM 713 C CA . SER A 1 93 ? -13.289 -6.066 -2.076 1.00 84.56 93 SER A CA 1
ATOM 714 C C . SER A 1 93 ? -14.001 -4.722 -1.925 1.00 84.56 93 SER A C 1
ATOM 716 O O . SER A 1 93 ? -13.371 -3.664 -2.034 1.00 84.56 93 SER A O 1
ATOM 718 N N . VAL A 1 94 ? -15.321 -4.756 -1.763 1.00 81.56 94 VAL A N 1
ATOM 719 C CA . VAL A 1 94 ? -16.164 -3.575 -1.554 1.00 81.56 94 VAL A CA 1
ATOM 720 C C . VAL A 1 94 ? -17.164 -3.913 -0.464 1.00 81.56 94 VAL A C 1
ATOM 722 O O . VAL A 1 94 ? -18.073 -4.706 -0.690 1.00 81.56 94 VAL A O 1
ATOM 725 N N . ARG A 1 95 ? -17.021 -3.278 0.703 1.00 76.75 95 ARG A N 1
ATOM 726 C CA . ARG A 1 95 ? -17.976 -3.496 1.791 1.00 76.75 95 ARG A CA 1
ATOM 727 C C . ARG A 1 95 ? -19.218 -2.658 1.551 1.00 76.75 95 ARG A C 1
ATOM 729 O O . ARG A 1 95 ? -19.109 -1.468 1.246 1.00 76.75 95 ARG A O 1
ATOM 736 N N . ASP A 1 96 ? -20.374 -3.266 1.765 1.00 70.62 96 ASP A N 1
ATOM 737 C CA . ASP A 1 96 ? -21.641 -2.550 1.766 1.00 70.62 96 ASP A CA 1
ATOM 738 C C . ASP A 1 96 ? -21.819 -1.776 3.082 1.00 70.62 96 ASP A C 1
ATOM 740 O O . ASP A 1 96 ? -21.427 -2.269 4.152 1.00 70.62 96 ASP A O 1
ATOM 744 N N . PRO A 1 97 ? -22.364 -0.547 3.022 1.00 66.19 97 PRO A N 1
ATOM 745 C CA . PRO A 1 97 ? -22.669 0.221 4.220 1.00 66.19 97 PRO A CA 1
ATOM 746 C C . PRO A 1 97 ? -23.735 -0.503 5.037 1.00 66.19 97 PRO A C 1
ATOM 748 O O . PRO A 1 97 ? -24.726 -0.975 4.485 1.00 66.19 97 PRO A O 1
ATOM 751 N N . ASP A 1 98 ? -23.533 -0.577 6.349 1.00 62.00 98 ASP A N 1
ATOM 752 C CA . ASP A 1 98 ? -24.616 -0.861 7.286 1.00 62.00 98 ASP A CA 1
ATOM 753 C C . ASP A 1 98 ? -25.317 0.446 7.674 1.00 62.00 98 ASP A C 1
ATOM 755 O O . ASP A 1 98 ? -24.713 1.525 7.612 1.00 62.00 98 ASP A O 1
ATOM 759 N N . ASP A 1 99 ? -26.569 0.339 8.109 1.00 55.59 99 ASP A N 1
ATOM 760 C CA . ASP A 1 99 ? -27.531 1.420 8.355 1.00 55.59 99 ASP A CA 1
ATOM 761 C C . ASP A 1 99 ? -27.169 2.338 9.554 1.00 55.59 99 ASP A C 1
ATOM 763 O O . ASP A 1 99 ? -28.046 2.860 10.244 1.00 55.59 99 ASP A O 1
ATOM 767 N N . GLY A 1 100 ? -25.878 2.583 9.828 1.00 53.81 100 GLY A N 1
ATOM 768 C CA . GLY A 1 100 ? -25.483 3.632 10.768 1.00 53.81 100 GLY A CA 1
ATOM 769 C C . GLY A 1 100 ? -23.996 3.893 11.031 1.00 53.81 100 GLY A C 1
ATOM 770 O O . GLY A 1 100 ? -23.656 5.058 11.216 1.00 53.81 100 GLY A O 1
ATOM 771 N N . VAL A 1 101 ? -23.091 2.900 11.119 1.00 54.00 101 VAL A N 1
ATOM 772 C CA . VAL A 1 101 ? -21.718 3.168 11.651 1.00 54.00 101 VAL A CA 1
ATOM 773 C C . VAL A 1 101 ? -20.581 2.295 11.071 1.00 54.00 101 VAL A C 1
ATOM 775 O O . VAL A 1 101 ? -19.409 2.609 11.285 1.00 54.00 101 VAL A O 1
ATOM 778 N N . GLY A 1 102 ? -20.841 1.230 10.303 1.00 54.38 102 GLY A N 1
ATOM 779 C CA . GLY A 1 102 ? -19.765 0.316 9.887 1.00 54.38 102 GLY A CA 1
ATOM 780 C C . GLY A 1 102 ? -20.142 -0.679 8.789 1.00 54.38 102 GLY A C 1
ATOM 781 O O . GLY A 1 102 ? -21.219 -0.573 8.220 1.00 54.38 102 GLY A O 1
ATOM 782 N N . PRO A 1 103 ? -19.238 -1.606 8.429 1.00 58.19 103 PRO A N 1
ATOM 783 C CA . PRO A 1 103 ? -19.529 -2.648 7.451 1.00 58.19 103 PRO A CA 1
ATOM 784 C C . PRO A 1 103 ? -20.411 -3.741 8.065 1.00 58.19 103 PRO A C 1
ATOM 786 O O . PRO A 1 103 ? -20.160 -4.173 9.189 1.00 58.19 103 PRO A O 1
ATOM 789 N N . LYS A 1 104 ? -21.400 -4.217 7.299 1.00 58.91 104 LYS A N 1
ATOM 790 C CA . LYS A 1 104 ? -22.370 -5.240 7.731 1.00 58.91 104 LYS A CA 1
ATOM 791 C C . LYS A 1 104 ? -21.745 -6.620 7.977 1.00 58.91 104 LYS A C 1
ATOM 793 O O . LYS A 1 104 ? -22.200 -7.373 8.832 1.00 58.91 104 LYS A O 1
ATOM 798 N N . THR A 1 105 ? -20.697 -6.951 7.227 1.00 63.00 105 THR A N 1
ATOM 799 C CA . THR A 1 105 ? -19.944 -8.208 7.332 1.00 63.00 105 THR A CA 1
ATOM 800 C C . THR A 1 105 ? -18.460 -7.950 7.105 1.00 63.00 105 THR A C 1
ATOM 802 O O . THR A 1 105 ? -18.093 -7.083 6.305 1.00 63.00 105 THR A O 1
ATOM 805 N N . ASP A 1 106 ? -17.601 -8.724 7.771 1.00 63.31 106 ASP A N 1
ATOM 806 C CA . ASP A 1 106 ? -16.182 -8.759 7.430 1.00 63.31 106 ASP A CA 1
ATOM 807 C C . ASP A 1 106 ? -16.009 -9.333 6.021 1.00 63.31 106 ASP A C 1
ATOM 809 O O . ASP A 1 106 ? -16.501 -10.415 5.703 1.00 63.31 106 ASP A O 1
ATOM 813 N N . GLU A 1 107 ? -15.316 -8.587 5.165 1.00 72.81 107 GLU A N 1
ATOM 814 C CA . GLU A 1 107 ? -15.017 -9.010 3.802 1.00 72.81 107 GLU A CA 1
ATOM 815 C C . GLU A 1 107 ? -13.553 -9.438 3.706 1.00 72.81 107 GLU A C 1
ATOM 817 O O . GLU A 1 107 ? -12.645 -8.724 4.151 1.00 72.81 107 GLU A O 1
ATOM 822 N N . PHE A 1 108 ? -13.337 -10.611 3.117 1.00 78.69 108 PHE A N 1
ATOM 823 C CA . PHE A 1 108 ? -12.020 -11.194 2.912 1.00 78.69 108 PHE A CA 1
ATOM 824 C C . PHE A 1 108 ? -11.577 -10.976 1.470 1.00 78.69 108 PHE A C 1
ATOM 826 O O . PHE A 1 108 ? -12.346 -11.142 0.526 1.00 78.69 108 PHE A O 1
ATOM 833 N N . PHE A 1 109 ? -10.304 -10.647 1.294 1.00 86.12 109 PHE A N 1
ATOM 834 C CA . PHE A 1 109 ? -9.673 -10.573 -0.014 1.00 86.12 109 PHE A CA 1
ATOM 835 C C . PHE A 1 109 ? -8.260 -11.139 0.066 1.00 86.12 109 PHE A C 1
ATOM 837 O O . PHE A 1 109 ? -7.667 -11.271 1.137 1.00 86.12 109 PHE A O 1
ATOM 844 N N . THR A 1 110 ? -7.724 -11.500 -1.092 1.00 88.75 110 THR A N 1
ATOM 845 C CA . THR A 1 110 ? -6.412 -12.134 -1.194 1.00 88.75 110 THR A CA 1
ATOM 846 C C . THR A 1 110 ? -5.311 -11.088 -1.325 1.00 88.75 110 THR A C 1
ATOM 848 O O . THR A 1 110 ? -5.471 -10.078 -2.018 1.00 88.75 110 THR A O 1
ATOM 851 N N . VAL A 1 111 ? -4.173 -11.345 -0.678 1.00 90.19 111 VAL A N 1
ATOM 852 C CA . VAL A 1 111 ? -2.962 -10.525 -0.786 1.00 90.19 11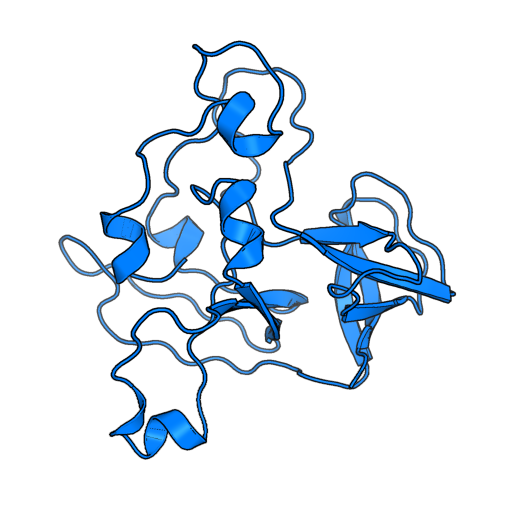1 VAL A CA 1
ATOM 853 C C . VAL A 1 111 ? -1.788 -11.359 -1.285 1.00 90.19 111 VAL A C 1
ATOM 855 O O . VAL A 1 111 ? -1.629 -12.521 -0.920 1.00 90.19 111 VAL A O 1
ATOM 858 N N . SER A 1 112 ? -0.940 -10.755 -2.109 1.00 90.31 112 SER A N 1
ATOM 859 C CA . SER A 1 112 ? 0.381 -11.277 -2.447 1.00 90.31 112 SER A CA 1
ATOM 860 C C . SER A 1 112 ? 1.404 -10.772 -1.438 1.00 90.31 112 SER A C 1
ATOM 862 O O . SER A 1 112 ? 1.589 -9.565 -1.292 1.00 90.31 112 SER A O 1
ATOM 864 N N . ILE A 1 113 ? 2.082 -11.703 -0.771 1.00 87.62 113 ILE A N 1
ATOM 865 C CA . ILE A 1 113 ? 3.169 -11.429 0.185 1.00 87.62 113 ILE A CA 1
ATOM 866 C C . ILE A 1 113 ? 4.564 -11.553 -0.443 1.00 87.62 113 ILE A C 1
ATOM 868 O O . ILE A 1 113 ? 5.549 -11.136 0.149 1.00 87.62 113 ILE A O 1
ATOM 872 N N . GLY A 1 114 ? 4.646 -12.117 -1.648 1.00 89.38 114 GLY A N 1
ATOM 873 C CA . GLY A 1 114 ? 5.883 -12.368 -2.374 1.00 89.38 114 GLY A CA 1
ATOM 874 C C . GLY A 1 114 ? 5.618 -12.554 -3.868 1.00 89.38 114 GLY A C 1
ATOM 875 O O . GLY A 1 114 ? 4.464 -12.671 -4.292 1.00 89.38 114 GLY A O 1
ATOM 876 N N . GLY A 1 115 ? 6.691 -12.604 -4.656 1.00 92.12 115 GLY A N 1
ATOM 877 C CA . GLY A 1 115 ? 6.618 -12.767 -6.109 1.00 92.12 115 GLY A CA 1
ATOM 878 C C . GLY A 1 115 ? 6.353 -11.459 -6.855 1.00 92.12 115 GLY A C 1
ATOM 879 O O . GLY A 1 115 ? 6.499 -10.368 -6.303 1.00 92.12 115 GLY A O 1
ATOM 880 N N . MET A 1 116 ? 6.012 -11.575 -8.139 1.00 94.88 116 MET A N 1
ATOM 881 C CA . MET A 1 116 ? 5.751 -10.421 -9.001 1.00 94.88 116 MET A CA 1
ATOM 882 C C . MET A 1 116 ? 4.327 -9.903 -8.806 1.00 94.88 116 MET A C 1
ATOM 884 O O . MET A 1 116 ? 3.358 -10.670 -8.834 1.00 94.88 116 MET A O 1
ATOM 888 N N . VAL A 1 117 ? 4.208 -8.593 -8.627 1.00 95.69 117 VAL A N 1
ATOM 889 C CA . VAL A 1 117 ? 2.937 -7.881 -8.492 1.00 95.69 117 VAL A CA 1
ATOM 890 C C . VAL A 1 117 ? 2.978 -6.591 -9.295 1.00 95.69 117 VAL A C 1
ATOM 892 O O . VAL A 1 117 ? 4.034 -5.983 -9.436 1.00 95.69 117 VAL A O 1
ATOM 895 N N . THR A 1 118 ? 1.816 -6.142 -9.749 1.00 95.50 118 THR A N 1
ATOM 896 C CA . THR A 1 118 ? 1.656 -4.824 -10.361 1.00 95.50 118 THR A CA 1
ATOM 897 C C . THR A 1 118 ? 1.074 -3.868 -9.322 1.00 95.50 118 THR A C 1
ATOM 899 O O . THR A 1 118 ? 0.053 -4.174 -8.702 1.00 95.50 118 THR A O 1
ATOM 902 N N . ILE A 1 119 ? 1.716 -2.721 -9.116 1.00 94.00 119 ILE A N 1
ATOM 903 C CA . ILE A 1 119 ? 1.255 -1.652 -8.218 1.00 94.00 119 ILE A CA 1
ATOM 904 C C . ILE A 1 119 ? 1.229 -0.313 -8.950 1.00 94.00 119 ILE A C 1
ATOM 906 O O . ILE A 1 119 ? 1.851 -0.154 -9.994 1.00 94.00 119 ILE A O 1
ATOM 910 N N . LEU A 1 120 ? 0.525 0.672 -8.402 1.00 91.19 120 LEU A N 1
ATOM 911 C CA . LEU A 1 120 ? 0.497 2.029 -8.948 1.00 91.19 120 LEU A CA 1
ATOM 912 C C . LEU A 1 120 ? 1.707 2.839 -8.458 1.00 91.19 120 LEU A C 1
ATOM 914 O O . LEU A 1 120 ? 1.983 2.867 -7.256 1.00 91.19 120 LEU A O 1
ATOM 918 N N . ASN A 1 121 ? 2.389 3.562 -9.350 1.00 90.69 121 ASN A N 1
ATOM 919 C CA . ASN A 1 121 ? 3.389 4.540 -8.932 1.00 90.69 121 ASN A CA 1
ATOM 920 C C . ASN A 1 121 ? 2.713 5.778 -8.324 1.00 90.69 121 ASN A C 1
ATOM 922 O O . ASN A 1 121 ? 2.231 6.656 -9.036 1.00 90.69 121 ASN A O 1
ATOM 926 N N . THR A 1 122 ? 2.722 5.866 -6.994 1.00 88.62 122 THR A N 1
ATOM 927 C CA . THR A 1 122 ? 2.179 7.003 -6.229 1.00 88.62 122 THR A CA 1
ATOM 928 C C . THR A 1 122 ? 3.266 7.920 -5.659 1.00 88.62 122 THR A C 1
ATOM 930 O O . THR A 1 122 ? 2.997 8.698 -4.745 1.00 88.62 122 THR A O 1
ATOM 933 N N . SER A 1 123 ? 4.518 7.783 -6.101 1.00 86.44 123 SER A N 1
ATOM 934 C CA . SER A 1 123 ? 5.657 8.466 -5.468 1.00 86.44 123 SER A CA 1
ATOM 935 C C . SER A 1 123 ? 5.744 9.963 -5.782 1.00 86.44 123 SER A C 1
ATOM 937 O O . SER A 1 123 ? 6.480 10.700 -5.121 1.00 86.44 123 SER A O 1
ATOM 939 N N . GLY A 1 124 ? 5.006 10.434 -6.791 1.00 84.88 124 GLY A N 1
ATOM 940 C CA . GLY A 1 124 ? 5.133 11.786 -7.331 1.00 84.88 124 GLY A CA 1
ATOM 941 C C . GLY A 1 124 ? 6.341 11.975 -8.254 1.00 84.88 124 GLY A C 1
ATOM 942 O O . GLY A 1 124 ? 6.551 13.085 -8.738 1.00 84.88 124 GLY A O 1
ATOM 943 N N . THR A 1 125 ? 7.129 10.926 -8.507 1.00 88.62 125 THR A N 1
ATOM 944 C CA . THR A 1 125 ? 8.326 10.949 -9.361 1.00 88.62 125 THR A CA 1
ATOM 945 C C . THR A 1 125 ? 8.363 9.730 -10.288 1.00 88.62 125 THR A C 1
ATOM 947 O O . THR A 1 125 ? 7.785 8.695 -9.952 1.00 88.62 125 THR A O 1
ATOM 950 N N . PRO A 1 126 ? 9.023 9.806 -11.457 1.00 93.75 126 PRO A N 1
ATOM 951 C CA . PRO A 1 126 ? 9.293 8.616 -12.261 1.00 93.75 126 PRO A CA 1
ATOM 952 C C . PRO A 1 126 ? 10.127 7.592 -11.480 1.00 93.75 126 PRO A C 1
ATOM 954 O O . PRO A 1 126 ? 11.045 7.977 -10.757 1.00 93.75 126 PRO A O 1
ATOM 957 N N . ILE A 1 127 ? 9.806 6.310 -11.641 1.00 95.88 127 ILE A N 1
ATOM 958 C CA . ILE A 1 127 ? 10.532 5.185 -11.039 1.00 95.88 127 ILE A CA 1
ATOM 959 C C . ILE A 1 127 ? 11.096 4.313 -12.163 1.00 95.88 127 ILE A C 1
ATOM 961 O O . ILE A 1 127 ? 10.426 4.095 -13.178 1.00 95.88 127 ILE A O 1
ATOM 965 N N . HIS A 1 128 ? 12.325 3.827 -11.988 1.00 97.19 128 HIS A N 1
ATOM 966 C CA . HIS A 1 128 ? 13.054 3.060 -12.992 1.00 97.19 128 HIS A CA 1
ATOM 967 C C . HIS A 1 128 ? 13.261 1.599 -12.560 1.00 97.19 128 HIS A C 1
ATOM 969 O O . HIS A 1 128 ? 13.292 1.291 -11.365 1.00 97.19 128 HIS A O 1
ATOM 975 N N . PRO A 1 129 ? 13.435 0.674 -13.521 1.00 97.62 129 PRO A N 1
ATOM 976 C CA . PRO A 1 129 ? 13.817 -0.699 -13.215 1.00 97.62 129 PRO A CA 1
ATOM 977 C C . PRO A 1 129 ? 15.093 -0.756 -12.369 1.00 97.62 129 PRO A C 1
ATOM 979 O O . PRO A 1 129 ? 16.070 -0.066 -12.650 1.00 97.62 129 PRO A O 1
ATOM 982 N N . GLY A 1 130 ? 15.091 -1.608 -11.346 1.00 95.94 130 GLY A N 1
ATOM 983 C CA . GLY A 1 130 ? 16.194 -1.743 -10.394 1.00 95.94 130 GLY A CA 1
ATOM 984 C C . GLY A 1 130 ? 16.045 -0.902 -9.126 1.00 95.94 130 GLY A C 1
ATOM 985 O O . GLY A 1 130 ? 16.658 -1.261 -8.117 1.00 95.94 130 GLY A O 1
ATOM 986 N N . ASP A 1 131 ? 15.192 0.128 -9.131 1.00 96.62 131 ASP A N 1
ATOM 987 C CA . ASP A 1 131 ? 14.910 0.920 -7.935 1.00 96.62 131 ASP A CA 1
ATOM 988 C C . ASP A 1 131 ? 14.306 0.043 -6.830 1.00 96.62 131 ASP A C 1
ATOM 990 O O . ASP A 1 131 ? 13.482 -0.851 -7.067 1.00 96.62 131 ASP A O 1
ATOM 994 N N . LEU A 1 132 ? 14.716 0.309 -5.590 1.00 96.69 132 LEU A N 1
ATOM 995 C CA . LEU A 1 132 ? 14.066 -0.243 -4.408 1.00 96.69 132 LEU A CA 1
ATOM 996 C C . LEU A 1 132 ? 12.919 0.677 -4.015 1.00 96.69 132 LEU A C 1
ATOM 998 O O . LEU A 1 132 ? 13.088 1.895 -3.956 1.00 96.69 132 LEU A O 1
ATOM 1002 N N . VAL A 1 133 ? 11.766 0.096 -3.707 1.00 95.38 133 VAL A N 1
ATOM 1003 C CA . VAL A 1 133 ? 10.588 0.854 -3.279 1.00 95.38 133 VAL A CA 1
ATOM 1004 C C . VAL A 1 133 ? 10.188 0.477 -1.868 1.00 95.38 133 VAL A C 1
ATOM 1006 O O . VAL A 1 133 ? 10.263 -0.685 -1.466 1.00 95.38 133 VAL A O 1
ATOM 1009 N N . GLU A 1 134 ? 9.760 1.478 -1.108 1.00 94.94 134 GLU A N 1
ATOM 1010 C CA . GLU A 1 134 ? 9.222 1.320 0.237 1.00 94.94 134 GLU A CA 1
ATOM 1011 C C . GLU A 1 134 ? 7.789 1.822 0.309 1.00 94.94 134 GLU A C 1
ATOM 1013 O O . GLU A 1 134 ? 7.409 2.753 -0.405 1.00 94.94 134 GLU A O 1
ATOM 1018 N N . TRP A 1 135 ? 7.004 1.226 1.205 1.00 94.19 135 TRP A N 1
ATOM 1019 C CA . TRP A 1 135 ? 5.665 1.718 1.500 1.00 94.19 135 TRP A CA 1
ATOM 1020 C C . TRP A 1 135 ? 5.725 2.991 2.357 1.00 94.19 135 TRP A C 1
ATOM 1022 O O . TRP A 1 135 ? 6.623 3.176 3.185 1.00 94.19 135 TRP A O 1
ATOM 1032 N N . CYS A 1 136 ? 4.728 3.857 2.201 1.00 91.12 136 CYS A N 1
ATOM 1033 C CA . CYS A 1 136 ? 4.531 5.042 3.028 1.00 91.12 136 CYS A CA 1
ATOM 1034 C C . CYS A 1 136 ? 3.040 5.367 3.187 1.00 91.12 136 CYS A C 1
ATOM 1036 O O . CYS A 1 136 ? 2.208 5.012 2.347 1.00 91.12 136 CYS A O 1
ATOM 1038 N N . LEU A 1 137 ? 2.683 6.084 4.255 1.00 87.44 137 LEU A N 1
ATOM 1039 C CA . LEU A 1 137 ? 1.405 6.791 4.317 1.00 87.44 137 LEU A CA 1
ATOM 1040 C C . LEU A 1 137 ? 1.555 8.036 3.446 1.00 87.44 137 LEU A C 1
ATOM 1042 O O . LEU A 1 137 ? 1.808 9.128 3.957 1.00 87.44 137 LEU A O 1
ATOM 1046 N N . ALA A 1 138 ? 1.483 7.829 2.126 1.00 70.69 138 ALA A N 1
ATOM 1047 C CA . ALA A 1 138 ? 1.713 8.853 1.117 1.00 70.69 138 ALA A CA 1
ATOM 1048 C C . ALA A 1 138 ? 1.006 10.143 1.514 1.00 70.69 138 ALA A C 1
ATOM 1050 O O . ALA A 1 138 ? -0.138 10.112 1.961 1.00 70.69 138 ALA A O 1
ATOM 1051 N N . THR A 1 139 ? 1.709 11.264 1.396 1.00 65.44 139 THR A N 1
ATOM 1052 C CA . THR A 1 139 ? 1.086 12.580 1.447 1.00 65.44 139 THR A CA 1
ATOM 1053 C C . THR A 1 139 ? 0.870 12.946 -0.002 1.00 65.44 139 THR A C 1
ATOM 1055 O O . THR A 1 139 ? 1.844 13.145 -0.729 1.00 65.44 139 THR A O 1
ATOM 1058 N N . ASP A 1 140 ? -0.381 12.957 -0.459 1.00 58.69 140 ASP A N 1
ATOM 1059 C CA . ASP A 1 140 ? -0.644 13.480 -1.791 1.00 58.69 140 ASP A CA 1
ATOM 1060 C C . ASP A 1 140 ? -0.026 14.878 -1.843 1.00 58.69 140 ASP A C 1
ATOM 1062 O O . ASP A 1 140 ? -0.315 15.746 -1.010 1.00 58.69 140 ASP A O 1
ATOM 1066 N N . LYS A 1 141 ? 0.882 15.101 -2.797 1.00 51.53 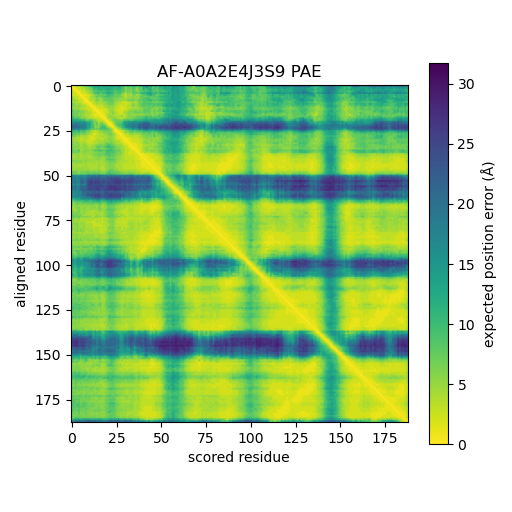141 LYS A N 1
ATOM 1067 C CA . LYS A 1 141 ? 1.328 16.451 -3.142 1.00 51.53 141 LYS A CA 1
ATOM 1068 C C . LYS A 1 141 ? 0.180 17.121 -3.897 1.00 51.53 141 LYS A C 1
ATOM 1070 O O . LYS A 1 141 ? 0.284 17.402 -5.084 1.00 51.53 141 LYS A O 1
ATOM 1075 N N . GLY A 1 142 ? -0.943 17.326 -3.214 1.00 45.38 142 GLY A N 1
ATOM 1076 C CA . GLY A 1 142 ? -2.031 18.145 -3.705 1.00 45.38 142 GLY A CA 1
ATOM 1077 C C . GLY A 1 142 ? -1.505 19.559 -3.902 1.00 45.38 142 GLY A C 1
ATOM 1078 O O . GLY A 1 142 ? -1.006 20.188 -2.967 1.00 45.38 142 GLY A O 1
ATOM 1079 N N . THR A 1 143 ? -1.599 20.051 -5.134 1.00 38.00 143 THR A N 1
ATOM 1080 C CA . THR A 1 143 ? -1.622 21.485 -5.426 1.00 38.00 143 THR A CA 1
ATOM 1081 C C . THR A 1 143 ? -2.578 22.161 -4.447 1.00 38.00 143 THR A C 1
ATOM 1083 O O . THR A 1 143 ? -3.668 21.644 -4.215 1.00 38.00 143 THR A O 1
ATOM 1086 N N . SER A 1 144 ? -2.159 23.286 -3.878 1.00 37.56 144 SER A N 1
ATOM 1087 C CA . SER A 1 144 ? -2.751 24.065 -2.780 1.00 37.56 144 SER A CA 1
ATOM 1088 C C . SER A 1 144 ? -4.181 24.597 -3.010 1.00 37.56 144 SER A C 1
ATOM 1090 O O . SER A 1 144 ? -4.444 25.783 -2.831 1.00 37.56 144 SER A O 1
ATOM 1092 N N . SER A 1 145 ? -5.122 23.756 -3.430 1.00 35.62 145 SER A N 1
ATOM 1093 C CA . SER A 1 145 ? -6.523 24.111 -3.634 1.00 35.62 145 SER A CA 1
ATOM 1094 C C . SER A 1 145 ? -7.365 23.502 -2.518 1.00 35.62 145 SER A C 1
ATOM 1096 O O . SER A 1 145 ? -7.451 22.285 -2.392 1.00 35.62 145 SER A O 1
ATOM 1098 N N . SER A 1 146 ? -8.000 24.355 -1.715 1.00 39.19 146 SER A N 1
ATOM 1099 C CA . SER A 1 146 ? -8.840 24.032 -0.550 1.00 39.19 146 SER A CA 1
ATOM 1100 C C . SER A 1 146 ? -10.162 23.308 -0.868 1.00 39.19 146 SER A C 1
ATOM 1102 O O . SER A 1 146 ? -11.089 23.314 -0.061 1.00 39.19 146 SER A O 1
ATOM 1104 N N . LYS A 1 147 ? -10.291 22.685 -2.042 1.00 41.28 147 LYS A N 1
ATOM 1105 C CA . LYS A 1 147 ? -11.454 21.867 -2.403 1.00 41.28 147 LYS A CA 1
ATOM 1106 C C . LYS A 1 147 ? -11.099 20.407 -2.169 1.00 41.28 147 LYS A C 1
ATOM 1108 O O . LYS A 1 147 ? -10.047 19.970 -2.628 1.00 41.28 147 LYS A O 1
ATOM 1113 N N . ARG A 1 148 ? -11.982 19.666 -1.482 1.00 43.97 148 ARG A N 1
ATOM 1114 C CA . ARG A 1 148 ? -11.913 18.202 -1.305 1.00 43.97 148 ARG A CA 1
ATOM 1115 C C . ARG A 1 148 ? -11.325 17.573 -2.571 1.00 43.97 148 ARG A C 1
ATOM 1117 O O . ARG A 1 148 ? -11.914 17.721 -3.645 1.00 43.97 148 ARG A O 1
ATOM 1124 N N . MET A 1 149 ? -10.129 16.986 -2.462 1.00 50.19 149 MET A N 1
ATOM 1125 C CA . MET A 1 149 ? -9.402 16.490 -3.630 1.00 50.19 149 MET A CA 1
ATOM 1126 C C . MET A 1 149 ? -10.310 15.532 -4.408 1.00 50.19 149 MET A C 1
ATOM 1128 O O . MET A 1 149 ? -10.852 14.582 -3.849 1.00 50.19 149 MET A O 1
ATOM 1132 N N . LYS A 1 150 ? -10.482 15.782 -5.712 1.00 47.44 150 LYS A N 1
ATOM 1133 C CA . LYS A 1 150 ? -11.253 14.922 -6.630 1.00 47.44 150 LYS A CA 1
ATOM 1134 C C . LYS A 1 150 ? -10.711 13.482 -6.723 1.00 47.44 150 LYS A C 1
ATOM 1136 O O . LYS A 1 150 ? -11.338 12.660 -7.378 1.00 47.44 150 LYS A O 1
ATOM 1141 N N . SER A 1 151 ? -9.560 13.176 -6.117 1.00 55.41 151 SER A N 1
ATOM 1142 C CA . SER A 1 151 ? -8.857 11.892 -6.235 1.00 55.41 151 SER A CA 1
ATOM 1143 C C . SER A 1 151 ? -9.280 10.825 -5.217 1.00 55.41 151 SER A C 1
ATOM 1145 O O . SER A 1 151 ? -8.664 9.763 -5.173 1.00 55.41 151 SER A O 1
ATOM 1147 N N . GLY A 1 152 ? -10.330 11.062 -4.425 1.00 62.72 152 GLY A N 1
ATOM 1148 C CA . GLY A 1 152 ? -10.782 10.109 -3.409 1.00 62.72 152 GLY A CA 1
ATOM 1149 C C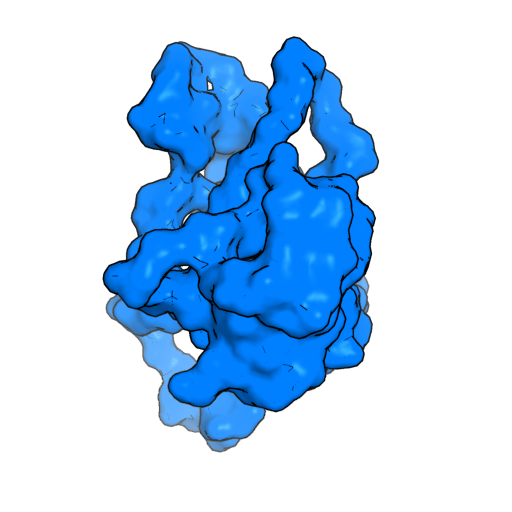 . GLY A 1 152 ? -9.859 10.069 -2.181 1.00 62.72 152 GLY A C 1
ATOM 1150 O O . GLY A 1 152 ? -9.029 10.961 -1.997 1.00 62.72 152 GLY A O 1
ATOM 1151 N N . PRO A 1 153 ? -10.010 9.069 -1.298 1.00 74.00 153 PRO A N 1
ATOM 1152 C CA . PRO A 1 153 ? -9.290 9.019 -0.033 1.00 74.00 153 PRO A CA 1
ATOM 1153 C C . PRO A 1 153 ? -7.823 8.652 -0.249 1.00 74.00 153 PRO A C 1
ATOM 1155 O O . PRO A 1 153 ? -7.477 7.831 -1.105 1.00 74.00 153 PRO A O 1
ATOM 1158 N N . ARG A 1 154 ? -6.962 9.161 0.626 1.00 81.56 154 ARG A N 1
ATOM 1159 C CA . ARG A 1 154 ? -5.541 8.833 0.622 1.00 81.56 154 ARG A CA 1
ATOM 1160 C C . ARG A 1 154 ? -5.307 7.341 0.829 1.00 81.56 154 ARG A C 1
ATOM 1162 O O . ARG A 1 154 ? -5.841 6.708 1.753 1.00 81.56 154 ARG A O 1
ATOM 1169 N N . ARG A 1 155 ? -4.501 6.761 -0.054 1.00 85.19 155 ARG A N 1
ATOM 1170 C CA . ARG A 1 155 ? -4.128 5.342 -0.032 1.00 85.19 155 ARG A CA 1
ATOM 1171 C C . ARG A 1 155 ? -2.718 5.168 0.516 1.00 85.19 155 ARG A C 1
ATOM 1173 O O . ARG A 1 155 ? -1.943 6.119 0.589 1.00 85.19 155 ARG A O 1
ATOM 1180 N N . VAL A 1 156 ? -2.398 3.945 0.930 1.00 90.62 156 VAL A N 1
ATOM 1181 C CA . VAL A 1 156 ? -1.004 3.585 1.205 1.00 90.62 156 VAL A CA 1
ATOM 1182 C C . VAL A 1 156 ? -0.260 3.639 -0.124 1.00 90.62 156 VAL A C 1
ATOM 1184 O O . VAL A 1 156 ? -0.698 3.029 -1.098 1.00 90.62 156 VAL A O 1
ATOM 1187 N N . GLY A 1 157 ? 0.824 4.402 -0.166 1.00 91.44 157 GLY A N 1
ATOM 1188 C CA . GLY A 1 157 ? 1.595 4.614 -1.380 1.00 91.44 157 GLY A CA 1
ATOM 1189 C C . GLY A 1 157 ? 3.000 4.052 -1.280 1.00 91.44 157 GLY A C 1
ATOM 1190 O O . GLY A 1 157 ? 3.378 3.418 -0.291 1.00 91.44 157 GLY A O 1
ATOM 1191 N N . ILE A 1 158 ? 3.775 4.324 -2.319 1.00 92.56 158 ILE A N 1
ATOM 1192 C CA . ILE A 1 158 ? 5.196 4.012 -2.404 1.00 92.56 158 ILE A CA 1
ATOM 1193 C C . ILE A 1 158 ? 6.051 5.260 -2.572 1.00 92.56 158 ILE A C 1
ATOM 1195 O O . ILE A 1 158 ? 5.589 6.307 -3.025 1.00 92.56 158 ILE A O 1
ATOM 1199 N N . LYS A 1 159 ? 7.341 5.102 -2.294 1.00 93.06 159 LYS A N 1
ATOM 1200 C CA . LYS A 1 159 ? 8.407 5.997 -2.747 1.00 93.06 159 LYS A CA 1
ATOM 1201 C C . LYS A 1 159 ? 9.698 5.208 -2.959 1.00 93.06 159 LYS A C 1
ATOM 1203 O O . LYS A 1 159 ? 9.808 4.067 -2.506 1.00 93.06 159 LYS A O 1
ATOM 1208 N N . ILE A 1 160 ? 10.669 5.831 -3.620 1.00 94.38 160 ILE A N 1
ATOM 1209 C CA . ILE A 1 160 ? 12.021 5.277 -3.741 1.00 94.38 160 ILE A CA 1
ATOM 1210 C C . ILE A 1 160 ? 12.612 5.136 -2.334 1.00 94.38 160 ILE A C 1
ATOM 1212 O O . ILE A 1 160 ? 12.562 6.066 -1.523 1.00 94.38 160 ILE A O 1
ATOM 1216 N N . ALA A 1 161 ? 13.119 3.946 -2.041 1.00 94.06 161 ALA A N 1
ATOM 1217 C CA . ALA A 1 161 ? 13.661 3.588 -0.747 1.00 94.06 161 ALA A CA 1
ATOM 1218 C C . ALA A 1 161 ? 15.153 3.910 -0.659 1.00 94.06 161 ALA A C 1
ATOM 1220 O O . ALA A 1 161 ? 15.910 3.728 -1.612 1.00 94.06 161 ALA A O 1
ATOM 1221 N N . SER A 1 162 ? 15.594 4.289 0.539 1.00 92.44 162 SER A N 1
ATOM 1222 C CA . SER A 1 162 ? 17.008 4.150 0.893 1.00 92.44 162 SER A CA 1
ATOM 1223 C C . SER A 1 162 ? 17.356 2.657 0.993 1.00 92.44 162 SER A C 1
ATOM 1225 O O . SER A 1 162 ? 16.542 1.907 1.5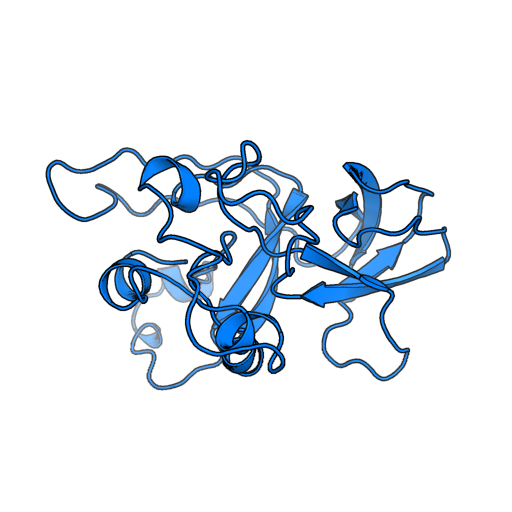40 1.00 92.44 162 SER A O 1
ATOM 1227 N N . PRO A 1 163 ? 18.560 2.209 0.586 1.00 88.06 163 PRO A N 1
ATOM 1228 C CA . PRO A 1 163 ? 18.998 0.819 0.760 1.00 88.06 163 PRO A CA 1
ATOM 1229 C C . PRO A 1 163 ? 18.914 0.307 2.207 1.00 88.06 163 PRO A C 1
ATOM 1231 O O . PRO A 1 163 ? 18.769 -0.891 2.435 1.00 88.06 163 PRO A O 1
ATOM 1234 N N . SER A 1 164 ? 18.984 1.211 3.189 1.00 90.44 164 SER A N 1
ATOM 1235 C CA . SER A 1 164 ? 18.890 0.908 4.622 1.00 90.44 164 SER A CA 1
ATOM 1236 C C . SER A 1 164 ? 17.463 0.915 5.181 1.00 90.44 164 SER A C 1
ATOM 1238 O O . SER A 1 164 ? 17.269 0.719 6.381 1.00 90.44 164 SER A O 1
ATOM 1240 N N . SER A 1 165 ? 16.452 1.181 4.352 1.00 91.44 165 SER A N 1
ATOM 1241 C CA . SER A 1 165 ? 15.091 1.353 4.843 1.00 91.44 165 SER A CA 1
ATOM 1242 C C . SER A 1 165 ? 14.467 0.030 5.301 1.00 91.44 165 SER A C 1
ATOM 1244 O O . SER A 1 165 ? 14.405 -0.931 4.532 1.00 91.44 165 SER A O 1
ATOM 1246 N N . PRO A 1 166 ? 13.893 -0.026 6.518 1.00 89.62 166 PRO A N 1
ATOM 1247 C CA . PRO A 1 166 ? 13.178 -1.206 6.996 1.00 89.62 166 PRO A CA 1
ATOM 1248 C C . PRO A 1 166 ? 11.795 -1.366 6.343 1.00 89.62 166 PRO A C 1
ATOM 1250 O O . PRO A 1 166 ? 11.066 -2.297 6.675 1.00 89.62 166 PRO A O 1
ATOM 1253 N N . LYS A 1 167 ? 11.391 -0.434 5.469 1.00 93.12 167 LYS A N 1
ATOM 1254 C CA . LYS A 1 167 ? 10.078 -0.416 4.809 1.00 93.12 167 LYS A CA 1
ATOM 1255 C C . LYS A 1 167 ? 10.133 -0.859 3.348 1.00 93.12 167 LYS A C 1
ATOM 1257 O O . LYS A 1 167 ? 9.108 -0.782 2.672 1.00 93.12 167 LYS A O 1
ATOM 1262 N N . ILE A 1 168 ? 11.297 -1.296 2.859 1.00 95.19 168 ILE A N 1
ATOM 1263 C CA . ILE A 1 168 ? 11.446 -1.821 1.496 1.00 95.19 168 ILE A CA 1
ATOM 1264 C C . ILE A 1 168 ? 10.465 -2.975 1.297 1.00 95.19 168 ILE A C 1
ATOM 1266 O O . ILE A 1 168 ? 10.474 -3.932 2.067 1.00 95.19 168 ILE A O 1
ATOM 1270 N N . ILE A 1 169 ? 9.649 -2.881 0.249 1.00 95.31 169 ILE A N 1
ATOM 1271 C CA . ILE A 1 169 ? 8.688 -3.924 -0.128 1.00 95.31 169 ILE A CA 1
ATOM 1272 C C . ILE A 1 169 ? 9.171 -4.748 -1.317 1.00 95.31 169 ILE A C 1
ATOM 1274 O O . ILE A 1 169 ? 8.736 -5.881 -1.481 1.00 95.31 169 ILE A O 1
ATOM 1278 N N . GLY A 1 170 ? 10.064 -4.213 -2.153 1.00 95.69 170 GLY A N 1
ATOM 1279 C CA . GLY A 1 170 ? 10.496 -4.917 -3.354 1.00 95.69 170 GLY A CA 1
ATOM 1280 C C . GLY A 1 170 ? 11.383 -4.103 -4.284 1.00 95.69 170 GLY A C 1
ATOM 1281 O O . GLY A 1 170 ? 11.748 -2.960 -3.992 1.00 95.69 170 GLY A O 1
ATOM 1282 N N . ARG A 1 171 ? 11.725 -4.733 -5.409 1.00 96.81 171 ARG A N 1
ATOM 1283 C CA . ARG A 1 171 ? 12.506 -4.154 -6.505 1.00 96.81 171 ARG A CA 1
ATOM 1284 C C . ARG A 1 171 ? 11.626 -3.953 -7.729 1.00 96.81 171 ARG A C 1
ATOM 1286 O O . ARG A 1 171 ? 10.882 -4.852 -8.109 1.00 96.81 171 ARG A O 1
ATOM 1293 N N . VAL A 1 172 ? 11.752 -2.797 -8.360 1.00 97.44 172 VAL A N 1
ATOM 1294 C CA . VAL A 1 172 ? 10.988 -2.427 -9.552 1.00 97.44 172 VAL A CA 1
ATOM 1295 C C . VAL A 1 172 ? 11.537 -3.143 -10.785 1.00 97.44 172 VAL A C 1
ATOM 1297 O O . VAL A 1 172 ? 12.753 -3.234 -10.965 1.00 97.44 172 VAL A O 1
ATOM 1300 N N . LEU A 1 173 ? 10.640 -3.648 -11.630 1.00 97.38 173 LEU A N 1
ATOM 1301 C CA . LEU A 1 173 ? 10.951 -4.388 -12.855 1.00 97.38 173 LEU A CA 1
ATOM 1302 C C . LEU A 1 173 ? 10.618 -3.601 -14.128 1.00 97.38 173 LEU A C 1
ATOM 1304 O O . LEU A 1 173 ? 11.224 -3.851 -15.167 1.00 97.38 173 LEU A O 1
ATOM 1308 N N . SER A 1 174 ? 9.695 -2.640 -14.054 1.00 97.06 174 SER A N 1
ATOM 1309 C CA . SER A 1 174 ? 9.272 -1.824 -15.193 1.00 97.06 174 SER A CA 1
ATOM 1310 C C . SER A 1 174 ? 9.351 -0.330 -14.879 1.00 97.06 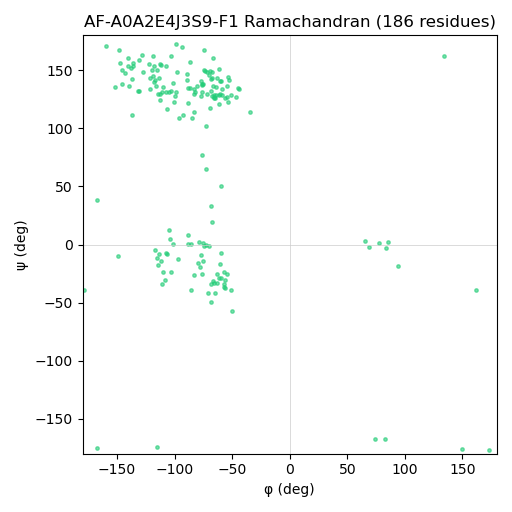174 SER A C 1
ATOM 1312 O O . SER A 1 174 ? 9.160 0.098 -13.744 1.00 97.06 174 SER A O 1
ATOM 1314 N N . PHE A 1 175 ? 9.625 0.481 -15.898 1.00 97.12 175 PHE A N 1
ATOM 1315 C CA . PHE A 1 175 ? 9.548 1.936 -15.778 1.00 97.12 175 PHE A CA 1
ATOM 1316 C C . PHE A 1 175 ? 8.091 2.386 -15.606 1.00 97.12 175 PHE A C 1
ATOM 1318 O O . PHE A 1 175 ? 7.208 1.841 -16.267 1.00 97.12 175 PHE A O 1
ATOM 1325 N N . ALA A 1 176 ? 7.854 3.402 -14.773 1.00 95.44 176 ALA A N 1
ATOM 1326 C CA . ALA A 1 176 ? 6.549 4.052 -14.672 1.00 95.44 176 ALA A CA 1
ATOM 1327 C C . ALA A 1 176 ? 6.652 5.516 -14.250 1.00 95.44 176 ALA A C 1
ATOM 1329 O O . ALA A 1 176 ? 7.341 5.869 -13.283 1.00 95.44 176 ALA A O 1
ATOM 1330 N N . LYS A 1 177 ? 5.887 6.379 -14.922 1.00 93.19 177 LYS A N 1
ATOM 1331 C CA . LYS A 1 177 ? 5.636 7.749 -14.462 1.00 93.19 177 LYS A CA 1
ATOM 1332 C C . LYS A 1 177 ? 4.658 7.742 -13.289 1.00 93.19 177 LYS A C 1
ATOM 1334 O O . LYS A 1 177 ? 4.011 6.744 -12.983 1.00 93.19 177 LYS A O 1
ATOM 1339 N N . ASN A 1 178 ? 4.549 8.881 -12.612 1.00 88.94 178 ASN A N 1
ATOM 1340 C CA . ASN A 1 178 ? 3.569 9.034 -11.544 1.00 88.94 178 ASN A CA 1
ATOM 1341 C C . ASN A 1 178 ? 2.146 8.793 -12.078 1.00 88.94 178 ASN A C 1
ATOM 1343 O O . ASN A 1 178 ? 1.745 9.416 -13.059 1.00 88.94 178 ASN A O 1
ATOM 1347 N N . GLY A 1 179 ? 1.393 7.928 -11.402 1.00 87.00 179 GLY A N 1
ATOM 1348 C CA . GLY A 1 179 ? 0.048 7.514 -11.799 1.00 87.00 179 GLY A CA 1
ATOM 1349 C C . GLY A 1 179 ? -0.005 6.359 -12.804 1.00 87.00 179 GLY A C 1
ATOM 1350 O O . GLY A 1 179 ? -1.103 5.966 -13.185 1.00 87.00 179 GLY A O 1
ATOM 1351 N N . GLU A 1 180 ? 1.132 5.794 -13.216 1.00 90.88 180 GLU A N 1
ATOM 1352 C CA . GLU A 1 180 ? 1.179 4.614 -14.089 1.00 90.88 180 GLU A CA 1
ATOM 1353 C C . GLU A 1 180 ? 1.394 3.324 -13.273 1.00 90.88 180 GLU A C 1
ATOM 1355 O O . GLU A 1 180 ? 2.031 3.358 -12.211 1.00 90.88 180 GLU A O 1
ATOM 1360 N N . PRO A 1 181 ? 0.844 2.180 -13.723 1.00 93.69 181 PRO A N 1
ATOM 1361 C CA . PRO A 1 181 ? 1.123 0.887 -13.115 1.00 93.69 181 PRO A CA 1
ATOM 1362 C C . PRO A 1 181 ? 2.568 0.458 -13.387 1.00 93.69 181 PRO A C 1
ATOM 1364 O O . PRO A 1 181 ? 3.137 0.766 -14.432 1.00 93.69 181 PRO A O 1
ATOM 1367 N N . MET A 1 182 ? 3.147 -0.291 -12.454 1.00 96.12 182 MET A N 1
ATOM 1368 C CA . MET A 1 182 ? 4.483 -0.855 -12.582 1.00 96.12 182 MET A CA 1
ATOM 1369 C C . MET A 1 182 ? 4.592 -2.217 -11.919 1.00 96.12 182 MET A C 1
ATOM 1371 O O . MET A 1 182 ? 3.948 -2.478 -10.899 1.00 96.12 182 MET A O 1
ATOM 1375 N N . ASP A 1 183 ? 5.467 -3.049 -12.466 1.00 97.06 183 ASP A N 1
ATOM 1376 C CA . ASP A 1 183 ? 5.753 -4.368 -11.934 1.00 97.06 183 ASP A CA 1
ATOM 1377 C C . ASP A 1 183 ? 6.863 -4.302 -10.887 1.00 97.06 183 ASP A C 1
ATOM 1379 O O . ASP A 1 183 ? 7.899 -3.653 -11.063 1.00 97.06 183 ASP A O 1
ATOM 1383 N N . VAL A 1 184 ? 6.640 -4.993 -9.776 1.00 97.12 184 VAL A N 1
ATOM 1384 C CA . VAL A 1 184 ? 7.540 -5.065 -8.629 1.00 97.12 184 VAL A CA 1
ATOM 1385 C C . VAL A 1 184 ? 7.717 -6.520 -8.232 1.00 97.12 184 VAL A C 1
ATOM 1387 O O . VAL A 1 184 ? 6.748 -7.259 -8.058 1.00 97.12 184 VAL A O 1
ATOM 1390 N N . LEU A 1 185 ? 8.967 -6.924 -8.037 1.00 97.12 185 LEU A N 1
ATOM 1391 C CA . LEU A 1 185 ? 9.306 -8.166 -7.362 1.00 97.12 185 LEU A CA 1
ATOM 1392 C C . LEU A 1 185 ? 9.318 -7.914 -5.854 1.00 97.12 185 LEU A C 1
ATOM 1394 O O . LEU A 1 185 ? 10.211 -7.228 -5.346 1.00 97.12 185 LEU A O 1
ATOM 1398 N N . LEU A 1 186 ? 8.327 -8.453 -5.144 1.00 94.81 186 LEU A N 1
ATOM 1399 C CA . LEU A 1 186 ? 8.231 -8.324 -3.694 1.00 94.81 186 LEU A CA 1
ATOM 1400 C C . LEU A 1 186 ? 9.376 -9.064 -3.000 1.00 94.81 186 LEU A C 1
ATOM 1402 O O . LEU A 1 186 ? 9.711 -10.199 -3.349 1.00 94.81 186 LEU A O 1
ATOM 1406 N N . LYS A 1 187 ? 9.955 -8.408 -1.996 1.00 86.50 187 LYS A N 1
ATOM 1407 C CA . LYS A 1 187 ? 10.975 -8.978 -1.121 1.00 86.50 187 LYS A CA 1
ATOM 1408 C C . LYS A 1 187 ? 10.292 -9.912 -0.114 1.00 86.50 187 LYS A C 1
ATOM 1410 O O . LYS A 1 187 ? 9.337 -9.491 0.533 1.00 86.50 187 LYS A O 1
ATOM 1415 N N . GLN A 1 188 ? 10.781 -11.149 -0.013 1.00 62.25 188 GLN A N 1
ATOM 1416 C CA . GLN A 1 188 ? 10.405 -12.088 1.052 1.00 62.25 188 GLN A CA 1
ATOM 1417 C C . GLN A 1 188 ? 11.077 -11.715 2.376 1.00 62.25 188 GLN A C 1
ATOM 1419 O O . GLN A 1 188 ? 12.244 -11.252 2.336 1.00 62.25 188 GLN A O 1
#

Sequence (188 aa):
MDSYEYTQIAETLTAQDMKGTGAAGQPIEYKPMFHEWATVQPGMICLARKKRTAVWRQYTAAETAVPVIACAAGLALAKERNFYFAGVARSKSVRDPDDGVGPKTDEFFTVSIGGMVTILNTSGTPIHPGDLVEWCLATDKGTSSSKRMKSGPRRVGIKIASPSSPKIIGRVLSFAKNGEPMDVLLKQ

pLDDT: mean 78.53, std 16.06, range [35.62, 97.62]

Solvent-accessible surface area (backbone atoms only — not comparable to full-atom values): 10819 Å² total; per-residue (Å²): 67,51,72,75,52,63,77,70,44,49,69,53,36,34,40,32,45,57,65,77,51,63,68,88,80,56,72,75,43,56,51,58,55,69,68,55,48,40,48,46,48,58,31,37,40,26,33,24,72,54,82,88,80,78,78,64,86,81,44,78,69,50,78,82,47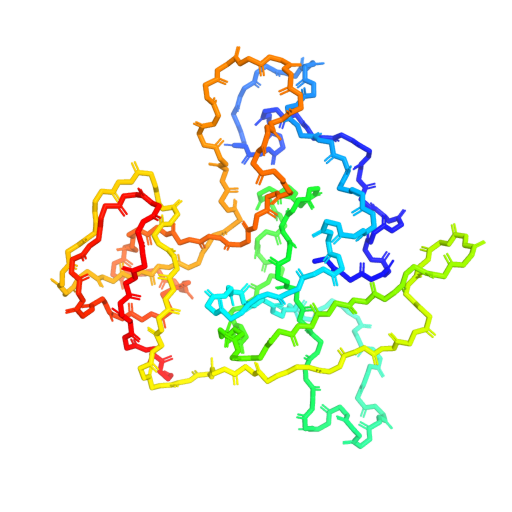,78,77,61,24,52,31,31,50,54,60,41,48,85,54,56,82,45,46,42,86,60,26,29,26,65,38,65,40,71,53,57,83,37,101,79,85,45,63,74,61,93,82,83,64,49,62,43,62,50,52,78,45,57,32,62,34,58,49,79,48,73,46,49,56,72,42,42,31,16,63,39,74,47,70,80,86,66,73,95,58,98,58,84,66,90,80,65,56,44,40,40,26,37,37,84,42,61,96,85,45,94,49,57,45,27,35,30,68,36,64,26,47,56,77,30,63,28,38,29,40,34,53,119

Nearest PDB structures (foldseek):
  6lgl-assembly1_r  TM=3.468E-01  e=1.126E-01  Human alphaherpesvirus 3
  7bw6-assembly1_g  TM=3.556E-01  e=1.663E-01  Human alphaherpesvirus 3
  8xa2-assembly1_V  TM=3.100E-01  e=2.594E-01  Human alphaherpesvirus 3
  7bw6-assembly1_h  TM=3.179E-01  e=4.279E-01  Human alphaherpesvirus 3
  8teu-assembly1_V  TM=4.172E-01  e=1.231E+00  Human herpesvirus 5 strain AD169